Protein AF-A0A945FIE7-F1 (afdb_monomer)

Structure (mmCIF, N/CA/C/O backbone):
data_AF-A0A945FIE7-F1
#
_entry.id   AF-A0A945FIE7-F1
#
loop_
_atom_site.group_PDB
_atom_site.id
_atom_site.type_symbol
_atom_site.label_atom_id
_atom_site.label_alt_id
_atom_site.label_comp_id
_atom_site.label_asym_id
_atom_site.label_entity_id
_atom_site.label_seq_id
_atom_site.pdbx_PDB_ins_code
_atom_site.Cartn_x
_atom_site.Cartn_y
_atom_site.Cartn_z
_atom_site.occupancy
_atom_site.B_iso_or_equiv
_atom_site.auth_seq_id
_atom_site.auth_comp_id
_atom_site.auth_asym_id
_atom_site.auth_atom_id
_atom_site.pdbx_PDB_model_num
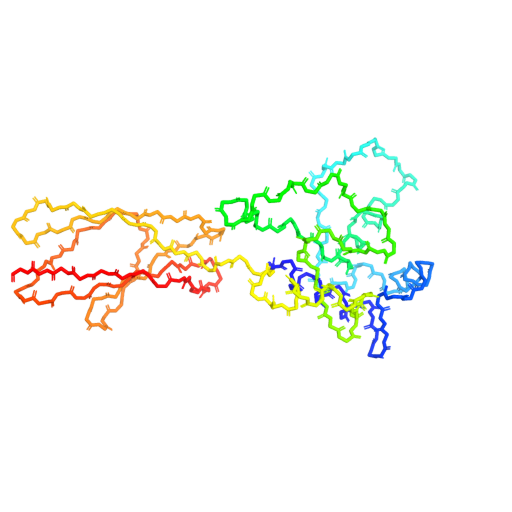ATOM 1 N N . LEU A 1 1 ? 9.524 -2.909 -1.335 1.00 55.62 1 LEU A N 1
ATOM 2 C CA . LEU A 1 1 ? 9.566 -1.804 -2.308 1.00 55.62 1 LEU A CA 1
ATOM 3 C C . LEU A 1 1 ? 8.229 -1.772 -3.023 1.00 55.62 1 LEU A C 1
ATOM 5 O O . LEU A 1 1 ? 7.755 -2.831 -3.423 1.00 55.62 1 LEU A O 1
ATOM 9 N N . SER A 1 2 ? 7.605 -0.605 -3.136 1.00 63.66 2 SER A N 1
ATOM 10 C CA . SER A 1 2 ? 6.501 -0.407 -4.076 1.00 63.66 2 SER A CA 1
ATOM 11 C C . SER A 1 2 ? 6.991 -0.626 -5.511 1.00 63.66 2 SER A C 1
ATOM 13 O O . SER A 1 2 ? 8.188 -0.547 -5.798 1.00 63.66 2 SER A O 1
ATOM 15 N N . LEU A 1 3 ? 6.071 -0.877 -6.440 1.00 65.50 3 LEU A N 1
ATOM 16 C CA . LEU A 1 3 ? 6.433 -1.039 -7.850 1.00 65.50 3 LEU A CA 1
ATOM 17 C C . LEU A 1 3 ? 7.098 0.219 -8.425 1.00 65.50 3 LEU A C 1
ATOM 19 O O . LEU A 1 3 ? 8.025 0.117 -9.224 1.00 65.50 3 LEU A O 1
ATOM 23 N N . LEU A 1 4 ? 6.688 1.403 -7.963 1.00 70.50 4 LEU A N 1
ATOM 24 C CA . LEU A 1 4 ? 7.330 2.658 -8.339 1.00 70.50 4 LEU A CA 1
ATOM 25 C C . LEU A 1 4 ? 8.757 2.775 -7.778 1.00 70.50 4 LEU A C 1
ATOM 27 O O . LEU A 1 4 ? 9.650 3.268 -8.458 1.00 70.50 4 LEU A O 1
ATOM 31 N N . GLU A 1 5 ? 9.007 2.309 -6.554 1.00 73.12 5 GLU A N 1
ATOM 32 C CA . GLU A 1 5 ? 10.371 2.249 -6.015 1.00 73.12 5 GLU A CA 1
ATOM 33 C C . GLU A 1 5 ? 11.255 1.284 -6.805 1.00 73.12 5 GLU A C 1
ATOM 35 O O . GLU A 1 5 ? 12.403 1.614 -7.088 1.00 73.12 5 GLU A O 1
ATOM 40 N N . MET A 1 6 ? 10.722 0.126 -7.208 1.00 71.00 6 MET A N 1
ATOM 41 C CA . MET A 1 6 ? 11.444 -0.812 -8.072 1.00 71.00 6 MET A CA 1
ATOM 42 C C . MET A 1 6 ? 11.765 -0.191 -9.436 1.00 71.00 6 MET A C 1
ATOM 44 O O . MET A 1 6 ? 12.901 -0.299 -9.896 1.00 71.00 6 MET A O 1
ATOM 48 N N . HIS A 1 7 ? 10.804 0.515 -10.041 1.00 76.50 7 HIS A N 1
ATOM 49 C CA . HIS A 1 7 ? 11.018 1.274 -11.273 1.00 76.50 7 HIS A CA 1
ATOM 50 C C . HIS A 1 7 ? 12.122 2.329 -11.102 1.00 76.50 7 HIS A C 1
ATOM 52 O O . HIS A 1 7 ? 13.052 2.384 -11.902 1.00 76.50 7 HIS A O 1
ATOM 58 N N . ASN A 1 8 ? 12.084 3.117 -10.024 1.00 79.19 8 ASN A N 1
ATOM 59 C CA . ASN A 1 8 ? 13.100 4.138 -9.756 1.00 79.19 8 ASN A CA 1
ATOM 60 C C . ASN A 1 8 ? 14.493 3.534 -9.565 1.00 79.19 8 ASN A C 1
ATOM 62 O O . ASN A 1 8 ? 15.470 4.065 -10.089 1.00 79.19 8 ASN A O 1
ATOM 66 N N . VAL A 1 9 ? 14.597 2.415 -8.844 1.00 79.12 9 VAL A N 1
ATOM 67 C CA . VAL A 1 9 ? 15.861 1.682 -8.717 1.00 79.12 9 VAL A CA 1
ATOM 68 C C . VAL A 1 9 ? 16.367 1.258 -10.092 1.00 79.12 9 VAL A C 1
ATOM 70 O O . VAL A 1 9 ? 17.533 1.489 -10.406 1.00 79.12 9 VAL A O 1
ATOM 73 N N . PHE A 1 10 ? 15.501 0.680 -10.924 1.00 78.94 10 PHE A N 1
ATOM 74 C CA . PHE A 1 10 ? 15.859 0.246 -12.268 1.00 78.94 10 PHE A CA 1
ATOM 75 C C . PHE A 1 10 ? 16.366 1.415 -13.125 1.00 78.94 10 PHE A C 1
ATOM 77 O O . PHE A 1 10 ? 17.496 1.385 -13.615 1.00 78.94 10 PHE A O 1
ATOM 84 N N . ILE A 1 11 ? 15.575 2.481 -13.246 1.00 81.62 11 ILE A N 1
ATOM 85 C CA . ILE A 1 11 ? 15.926 3.665 -14.032 1.00 81.62 11 ILE A CA 1
ATOM 86 C C . ILE A 1 11 ? 17.255 4.268 -13.570 1.00 81.62 11 ILE A C 1
ATOM 88 O O . ILE A 1 11 ? 18.135 4.507 -14.394 1.00 81.62 11 ILE A O 1
ATOM 92 N N . ASN A 1 12 ? 17.439 4.458 -12.263 1.00 83.38 12 ASN A N 1
ATOM 93 C CA . ASN A 1 12 ? 18.654 5.067 -11.719 1.00 83.38 12 ASN A CA 1
ATOM 94 C C . ASN A 1 12 ? 19.890 4.169 -11.844 1.00 83.38 12 ASN A C 1
ATOM 96 O O . ASN A 1 12 ? 21.007 4.675 -11.895 1.00 83.38 12 ASN A O 1
ATOM 100 N N . THR A 1 13 ? 19.703 2.850 -11.907 1.00 81.69 13 THR A N 1
ATOM 101 C CA . THR A 1 13 ? 20.807 1.898 -12.085 1.00 81.69 13 THR A CA 1
ATOM 102 C C . THR A 1 13 ? 21.272 1.856 -13.539 1.00 81.69 13 THR A C 1
ATOM 104 O O . THR A 1 13 ? 22.471 1.809 -13.810 1.00 81.69 13 THR A O 1
ATOM 107 N N . PHE A 1 14 ? 20.337 1.858 -14.493 1.00 81.50 14 PHE A N 1
ATOM 108 C CA . PHE A 1 14 ? 20.648 1.531 -15.886 1.00 81.50 14 PHE A CA 1
ATOM 109 C C . PHE A 1 14 ? 20.692 2.745 -16.828 1.00 81.50 14 PHE A C 1
ATOM 111 O O . PHE A 1 14 ? 21.363 2.676 -17.861 1.00 81.50 14 PHE A O 1
ATOM 118 N N . PHE A 1 15 ? 20.051 3.866 -16.482 1.00 83.31 15 PHE A N 1
ATOM 119 C CA . PHE A 1 15 ? 19.913 5.036 -17.357 1.00 83.31 15 PHE A CA 1
ATOM 120 C C . PHE A 1 15 ? 20.577 6.279 -16.760 1.00 83.31 15 PHE A C 1
ATOM 122 O O . PHE A 1 15 ? 20.374 6.636 -15.597 1.00 83.31 15 PHE A O 1
ATOM 129 N N . LYS A 1 16 ? 21.366 6.970 -17.588 1.00 84.81 16 LYS A N 1
ATOM 130 C CA . LYS A 1 16 ? 22.025 8.228 -17.218 1.00 84.81 16 LYS A CA 1
ATOM 131 C C . LYS A 1 16 ? 21.040 9.391 -17.266 1.00 84.81 16 LYS A C 1
ATOM 133 O O . LYS A 1 16 ? 19.938 9.287 -17.803 1.00 84.81 16 LYS A O 1
ATOM 138 N N . ASP A 1 17 ? 21.456 10.525 -16.725 1.00 82.44 17 ASP A N 1
ATOM 139 C CA . ASP A 1 17 ? 20.678 11.753 -16.832 1.00 82.44 17 ASP A CA 1
ATOM 140 C C . ASP A 1 17 ? 20.565 12.199 -18.295 1.00 82.44 17 ASP A C 1
ATOM 142 O O . ASP A 1 17 ? 21.527 12.130 -19.061 1.00 82.44 17 ASP A O 1
ATOM 146 N N . GLY A 1 18 ? 19.353 12.593 -18.691 1.00 79.75 18 GLY A N 1
ATOM 147 C CA . GLY A 1 18 ? 19.000 12.905 -20.079 1.00 79.75 18 GLY A CA 1
ATOM 148 C C . GLY A 1 18 ? 18.664 11.693 -20.959 1.00 79.75 18 GLY A C 1
ATOM 149 O O . GLY A 1 18 ? 18.205 11.881 -22.082 1.00 79.75 18 GLY A O 1
ATOM 150 N N . GLU A 1 19 ? 18.848 10.458 -20.478 1.00 83.44 19 GLU A N 1
ATOM 151 C CA . GLU A 1 19 ? 18.433 9.246 -21.196 1.00 83.44 19 GLU A CA 1
ATOM 152 C C . GLU A 1 19 ? 17.009 8.825 -20.816 1.00 83.44 19 GLU A C 1
ATOM 154 O O . GLU A 1 19 ? 16.559 9.052 -19.692 1.00 83.44 19 GLU A O 1
ATOM 159 N N . THR A 1 20 ? 16.307 8.174 -21.751 1.00 80.62 20 THR A N 1
ATOM 160 C CA . THR A 1 20 ? 14.926 7.725 -21.535 1.00 80.62 20 THR A CA 1
ATOM 161 C C . THR A 1 20 ? 14.689 6.288 -21.988 1.00 80.62 20 THR A C 1
ATOM 163 O O . THR A 1 20 ? 15.365 5.772 -22.883 1.00 80.62 20 THR A O 1
ATOM 166 N N . LEU A 1 21 ? 13.661 5.657 -21.420 1.00 74.44 21 LEU A N 1
ATOM 167 C CA . LEU A 1 21 ? 13.180 4.333 -21.831 1.00 74.44 21 LEU A CA 1
ATOM 168 C C . LEU A 1 21 ? 12.557 4.290 -23.230 1.00 74.44 21 LEU A C 1
ATOM 170 O O . LEU A 1 21 ? 12.204 3.217 -23.712 1.00 74.44 21 LEU A O 1
ATOM 174 N N . LEU A 1 22 ? 12.407 5.430 -23.904 1.00 75.62 22 LEU A N 1
ATOM 175 C CA . LEU A 1 22 ? 11.918 5.459 -25.282 1.00 75.62 22 LEU A CA 1
ATOM 176 C C . LEU A 1 22 ? 13.022 5.189 -26.314 1.00 75.62 22 LEU A C 1
ATOM 178 O O . LEU A 1 22 ? 12.746 5.179 -27.512 1.00 75.62 22 LEU A O 1
ATOM 182 N N . MET A 1 23 ? 14.266 4.951 -25.885 1.00 78.81 23 MET A N 1
ATOM 183 C CA . MET A 1 23 ? 15.322 4.529 -26.803 1.00 78.81 23 MET A CA 1
ATOM 184 C C . MET A 1 23 ? 15.029 3.138 -27.409 1.00 78.81 23 MET A C 1
ATOM 186 O O . MET A 1 23 ? 14.353 2.326 -26.775 1.00 78.81 23 MET A O 1
ATOM 190 N N . PRO A 1 24 ? 15.565 2.824 -28.602 1.00 81.38 24 PRO A N 1
ATOM 191 C CA . PRO A 1 24 ? 15.425 1.507 -29.224 1.00 81.38 24 PRO A CA 1
ATOM 192 C C . PRO A 1 24 ? 15.762 0.329 -28.289 1.00 81.38 24 PRO A C 1
ATOM 194 O O . PRO A 1 24 ? 16.688 0.408 -27.478 1.00 81.38 24 PRO A O 1
ATOM 197 N N . MET A 1 25 ? 15.004 -0.768 -28.400 1.00 72.12 25 MET A N 1
ATOM 198 C CA . MET A 1 25 ? 15.094 -1.933 -27.501 1.00 72.12 25 MET A CA 1
ATOM 199 C C . MET A 1 25 ? 16.476 -2.598 -27.483 1.00 72.12 25 MET A C 1
ATOM 201 O O . MET A 1 25 ? 16.930 -3.066 -26.440 1.00 72.12 25 MET A O 1
ATOM 205 N N . ASP A 1 26 ? 17.166 -2.627 -28.620 1.00 77.75 26 ASP A N 1
ATOM 206 C CA . ASP A 1 26 ? 18.548 -3.091 -28.740 1.00 77.75 26 ASP A CA 1
ATOM 207 C C . ASP A 1 26 ? 19.508 -2.234 -27.899 1.00 77.75 26 ASP A C 1
ATOM 209 O O . ASP A 1 26 ? 20.320 -2.781 -27.155 1.00 77.75 26 ASP A O 1
ATOM 213 N N . LYS A 1 27 ? 19.345 -0.906 -27.909 1.00 79.94 27 LYS A N 1
ATOM 214 C CA . LYS A 1 27 ? 20.145 0.009 -27.079 1.00 79.94 27 LYS A CA 1
ATOM 215 C C . LYS A 1 27 ? 19.869 -0.159 -25.588 1.00 79.94 27 LYS A C 1
ATOM 217 O O . LYS A 1 27 ? 20.813 -0.146 -24.795 1.00 79.94 27 LYS A O 1
ATOM 222 N N . GLN A 1 28 ? 18.606 -0.353 -25.200 1.00 77.69 28 GLN A N 1
ATOM 223 C CA . GLN A 1 28 ? 18.253 -0.663 -23.806 1.00 77.69 28 GLN A CA 1
ATOM 224 C C . GLN A 1 28 ? 18.927 -1.961 -23.359 1.00 77.69 28 GLN A C 1
ATOM 226 O O . GLN A 1 28 ? 19.570 -2.014 -22.309 1.00 77.69 28 GLN A O 1
ATOM 231 N N . ARG A 1 29 ? 18.840 -2.997 -24.200 1.00 75.31 29 ARG A N 1
ATOM 232 C CA . ARG A 1 29 ? 19.452 -4.304 -23.961 1.00 75.31 29 ARG A CA 1
ATOM 233 C C . ARG A 1 29 ? 20.961 -4.175 -23.772 1.00 75.31 29 ARG A C 1
ATOM 235 O O . ARG A 1 29 ? 21.503 -4.680 -22.793 1.00 75.31 29 ARG A O 1
ATOM 242 N N . ASP A 1 30 ? 21.646 -3.477 -24.664 1.00 80.88 30 ASP A N 1
ATOM 243 C CA . ASP A 1 30 ? 23.101 -3.343 -24.597 1.00 80.88 30 ASP A CA 1
ATOM 244 C C . ASP A 1 30 ? 23.541 -2.533 -23.369 1.00 80.88 30 ASP A C 1
ATOM 246 O O . ASP A 1 30 ? 24.544 -2.860 -22.728 1.00 80.88 30 ASP A O 1
ATOM 250 N N . ARG A 1 31 ? 22.750 -1.529 -22.966 1.00 78.50 31 ARG A N 1
ATOM 251 C CA . ARG A 1 31 ? 22.992 -0.761 -21.740 1.00 78.50 31 ARG A CA 1
ATOM 252 C C . ARG A 1 31 ? 22.908 -1.630 -20.492 1.00 78.50 31 ARG A C 1
ATOM 254 O O . ARG A 1 31 ? 23.844 -1.629 -19.694 1.00 78.50 31 ARG A O 1
ATOM 261 N N . ILE A 1 32 ? 21.818 -2.373 -20.329 1.00 75.69 32 ILE A N 1
ATOM 262 C CA . ILE A 1 32 ? 21.619 -3.220 -19.149 1.00 75.69 32 ILE A CA 1
ATOM 263 C C . ILE A 1 32 ? 22.718 -4.309 -19.105 1.00 75.69 32 ILE A C 1
ATOM 265 O O . ILE A 1 32 ? 23.218 -4.621 -18.025 1.00 75.69 32 ILE A O 1
ATOM 269 N N . LYS A 1 33 ? 23.194 -4.813 -20.264 1.00 75.50 33 LYS A N 1
ATOM 270 C CA . LYS A 1 33 ? 24.271 -5.822 -20.342 1.00 75.50 33 LYS A CA 1
ATOM 271 C C . LYS A 1 33 ? 25.584 -5.233 -19.859 1.00 75.50 33 LYS A C 1
ATOM 273 O O . LYS A 1 33 ? 26.310 -5.881 -19.117 1.00 75.50 33 LYS A O 1
ATOM 278 N N . LYS A 1 34 ? 25.867 -4.000 -20.283 1.00 79.00 34 LYS A N 1
ATOM 279 C CA . LYS A 1 34 ? 27.078 -3.271 -19.913 1.00 79.00 34 LYS A CA 1
ATOM 280 C C . LYS A 1 34 ? 27.132 -2.949 -18.420 1.00 79.00 34 LYS A C 1
ATOM 282 O O . LYS A 1 34 ? 28.203 -3.034 -17.835 1.00 79.00 34 LYS A O 1
ATOM 287 N N . VAL A 1 35 ? 26.011 -2.542 -17.824 1.00 76.38 35 VAL A N 1
ATOM 288 C CA . VAL A 1 35 ? 25.946 -2.222 -16.386 1.00 76.38 35 VAL A CA 1
ATOM 289 C C . VAL A 1 35 ? 25.992 -3.496 -15.539 1.00 76.38 35 VAL A C 1
ATOM 291 O O . VAL A 1 35 ? 26.658 -3.511 -14.508 1.00 76.38 35 VAL A O 1
ATOM 294 N N . GLY A 1 36 ? 25.337 -4.567 -15.996 1.00 68.06 36 GLY A N 1
ATOM 295 C CA . GLY A 1 36 ? 25.283 -5.856 -15.313 1.00 68.06 36 GLY A CA 1
ATOM 296 C C . GLY A 1 36 ? 24.298 -5.854 -14.139 1.00 68.06 36 GLY A C 1
ATOM 297 O O . GLY A 1 36 ? 24.399 -5.046 -13.220 1.00 68.06 36 GLY A O 1
ATOM 298 N N . GLY A 1 37 ? 23.344 -6.791 -14.138 1.00 62.28 37 GLY A N 1
ATOM 299 C CA . GLY A 1 37 ? 22.281 -6.865 -13.120 1.00 62.28 37 GLY A CA 1
ATOM 300 C C . GLY A 1 37 ? 22.768 -7.115 -11.685 1.00 62.28 37 GLY A C 1
ATOM 301 O O . GLY A 1 37 ? 22.045 -6.821 -10.742 1.00 62.28 37 GLY A O 1
ATOM 302 N N . GLN A 1 38 ? 24.006 -7.593 -11.509 1.00 62.88 38 GLN A N 1
ATOM 303 C CA . GLN A 1 38 ? 24.625 -7.797 -10.191 1.00 62.88 38 GLN A CA 1
ATOM 304 C C . GLN A 1 38 ? 24.954 -6.485 -9.462 1.00 62.88 38 GLN A C 1
ATOM 306 O O . GLN A 1 38 ? 25.103 -6.494 -8.246 1.00 62.88 38 GLN A O 1
ATOM 311 N N . ASN A 1 39 ? 25.036 -5.366 -10.189 1.00 62.53 39 ASN A N 1
ATOM 312 C CA . ASN A 1 39 ? 25.312 -4.044 -9.625 1.00 62.53 39 ASN A CA 1
ATOM 313 C C . ASN A 1 39 ? 24.034 -3.277 -9.243 1.00 62.53 39 ASN A C 1
ATOM 315 O O . ASN A 1 39 ? 24.114 -2.149 -8.759 1.00 62.53 39 ASN A O 1
ATOM 319 N N . ALA A 1 40 ? 22.851 -3.858 -9.474 1.00 67.19 40 ALA A N 1
ATOM 320 C CA . ALA A 1 40 ? 21.600 -3.264 -9.030 1.00 67.19 40 ALA A CA 1
ATOM 321 C C . ALA A 1 40 ? 21.441 -3.450 -7.509 1.00 67.19 40 ALA A C 1
ATOM 323 O O . ALA A 1 40 ? 21.682 -4.546 -7.006 1.00 67.19 40 ALA A O 1
ATOM 324 N N . PRO A 1 41 ? 20.942 -2.445 -6.765 1.00 68.31 41 PRO A N 1
ATOM 325 C CA . PRO A 1 41 ? 20.700 -2.561 -5.323 1.00 68.31 41 PRO A CA 1
ATOM 326 C C . PRO A 1 41 ? 19.473 -3.435 -4.989 1.00 68.31 41 PRO A C 1
ATOM 328 O O . PRO A 1 41 ? 19.026 -3.478 -3.845 1.00 68.31 41 PRO A O 1
ATOM 331 N N . ILE A 1 42 ? 18.906 -4.113 -5.993 1.00 62.53 42 ILE A N 1
ATOM 332 C CA . ILE A 1 42 ? 17.820 -5.081 -5.865 1.00 62.53 42 ILE A CA 1
ATOM 333 C C . ILE A 1 42 ? 18.241 -6.398 -6.512 1.00 62.53 42 ILE A C 1
ATOM 335 O O . ILE A 1 42 ? 18.647 -6.446 -7.675 1.00 62.53 42 ILE A O 1
ATOM 339 N N . HIS A 1 43 ? 18.099 -7.483 -5.758 1.00 61.69 43 HIS A N 1
ATOM 340 C CA . HIS A 1 43 ? 18.271 -8.827 -6.286 1.00 61.69 43 HIS A CA 1
ATOM 341 C C . HIS A 1 43 ? 16.937 -9.303 -6.853 1.00 61.69 43 HIS A C 1
ATOM 343 O O . HIS A 1 43 ? 15.952 -9.427 -6.124 1.00 61.69 43 HIS A O 1
ATOM 349 N N . CYS A 1 44 ? 16.897 -9.557 -8.162 1.00 58.44 44 CYS A N 1
ATOM 350 C CA . CYS A 1 44 ? 15.765 -10.243 -8.766 1.00 58.44 44 CYS A CA 1
ATOM 351 C C . CYS A 1 44 ? 15.787 -11.696 -8.286 1.00 58.44 44 CYS A C 1
ATOM 353 O O . CYS A 1 44 ? 16.694 -12.450 -8.639 1.00 58.44 44 CYS A O 1
ATOM 355 N N . GLN A 1 45 ? 14.812 -12.074 -7.463 1.00 56.31 45 GLN A N 1
ATOM 356 C CA . GLN A 1 45 ? 14.634 -13.457 -7.049 1.00 56.31 45 GLN A CA 1
ATOM 357 C C . GLN A 1 45 ? 13.628 -14.119 -7.981 1.00 56.31 45 GLN A C 1
ATOM 359 O O . GLN A 1 45 ? 12.461 -13.736 -8.033 1.00 56.31 45 GLN A O 1
ATOM 364 N N . ASP A 1 46 ? 14.104 -15.113 -8.715 1.00 56.84 46 ASP A N 1
ATOM 365 C CA . ASP A 1 46 ? 13.242 -16.019 -9.448 1.00 56.84 46 ASP A CA 1
ATOM 366 C C . ASP A 1 46 ? 12.579 -16.990 -8.461 1.00 56.84 46 ASP A C 1
ATOM 368 O O . ASP A 1 46 ? 13.261 -17.654 -7.678 1.00 56.84 46 ASP A O 1
ATOM 372 N N . LEU A 1 47 ? 11.246 -17.029 -8.460 1.00 58.50 47 LEU A N 1
ATOM 373 C CA . LEU A 1 47 ? 10.455 -17.919 -7.605 1.00 58.50 47 LEU A CA 1
ATOM 374 C C . LEU A 1 47 ? 9.992 -19.182 -8.352 1.00 58.50 47 LEU A C 1
ATOM 376 O O . LEU A 1 47 ? 9.175 -19.930 -7.819 1.00 58.50 47 LEU A O 1
ATOM 380 N N . GLY A 1 48 ? 10.493 -19.421 -9.570 1.00 54.34 48 GLY A N 1
ATOM 381 C CA . GLY A 1 48 ? 10.199 -20.619 -10.359 1.00 54.34 48 GLY A CA 1
ATOM 382 C C . GLY A 1 48 ? 8.855 -20.585 -11.090 1.00 54.34 48 GLY A C 1
ATOM 383 O O . GLY A 1 48 ? 8.402 -21.612 -11.595 1.00 54.34 48 GLY A O 1
ATOM 384 N N . TYR A 1 49 ? 8.204 -19.421 -11.160 1.00 53.53 49 TYR A N 1
ATOM 385 C CA . TYR A 1 49 ? 6.970 -19.234 -11.922 1.00 53.53 49 TYR A CA 1
ATOM 386 C C . TYR A 1 49 ? 7.298 -18.738 -13.332 1.00 53.53 49 TYR A C 1
ATOM 388 O O . TYR A 1 49 ? 7.484 -17.541 -13.554 1.00 53.53 49 TYR A O 1
ATOM 396 N N . HIS A 1 50 ? 7.340 -19.662 -14.292 1.00 57.41 50 HIS A N 1
ATOM 397 C CA . HIS A 1 50 ? 7.596 -19.360 -15.700 1.00 57.41 50 HIS A CA 1
ATOM 398 C C . HIS A 1 50 ? 6.435 -19.811 -16.579 1.00 57.41 50 HIS A C 1
ATOM 400 O O . HIS A 1 50 ? 5.959 -20.941 -16.470 1.00 57.41 50 HIS A O 1
ATOM 406 N N . TYR A 1 51 ? 6.028 -18.953 -17.513 1.00 43.09 51 TYR A N 1
ATOM 407 C CA . TYR A 1 51 ? 5.224 -19.377 -18.655 1.00 43.09 51 TYR A CA 1
ATOM 408 C C . TYR A 1 51 ? 6.159 -20.047 -19.675 1.00 43.09 51 TYR A C 1
ATOM 410 O O . TYR A 1 51 ? 6.701 -19.388 -20.557 1.00 43.09 51 TYR A O 1
ATOM 418 N N . GLY A 1 52 ? 6.407 -21.350 -19.511 1.00 59.16 52 GLY A N 1
ATOM 419 C CA . GLY A 1 52 ? 7.226 -22.153 -20.427 1.00 59.16 52 GLY A CA 1
ATOM 420 C C . GLY A 1 52 ? 8.268 -23.033 -19.734 1.00 59.16 52 GLY A C 1
ATOM 421 O O . GLY A 1 52 ? 8.443 -22.997 -18.519 1.00 59.16 52 GLY A O 1
ATOM 422 N N . THR A 1 53 ? 8.960 -23.858 -20.520 1.00 65.62 53 THR A N 1
ATOM 423 C CA . THR A 1 53 ? 10.019 -24.747 -20.026 1.00 65.62 53 THR A CA 1
ATOM 424 C C . THR A 1 53 ? 11.344 -24.000 -19.927 1.00 65.62 53 THR A C 1
ATOM 426 O O . THR A 1 53 ? 11.814 -23.437 -20.915 1.00 65.62 53 THR A O 1
ATOM 429 N N . LEU A 1 54 ? 11.979 -24.044 -18.755 1.00 64.75 54 LEU A N 1
ATOM 430 C CA . LEU A 1 54 ? 13.318 -23.499 -18.546 1.00 64.75 54 LEU A CA 1
ATOM 431 C C . LEU A 1 54 ? 14.339 -24.198 -19.456 1.00 64.75 54 LEU A C 1
ATOM 433 O O . LEU A 1 54 ? 14.634 -25.380 -19.285 1.00 64.75 54 LEU A O 1
ATOM 437 N N . THR A 1 55 ? 14.916 -23.461 -20.401 1.00 70.88 55 THR A N 1
ATOM 438 C CA . THR A 1 55 ? 16.071 -23.912 -21.189 1.00 70.88 55 THR A CA 1
ATOM 439 C C . THR A 1 55 ? 17.355 -23.276 -20.658 1.00 70.88 55 THR A C 1
ATOM 441 O O . THR A 1 55 ? 17.359 -22.109 -20.263 1.00 70.88 55 THR A O 1
ATOM 444 N N . LYS A 1 56 ? 18.457 -24.042 -20.640 1.00 69.62 56 LYS A N 1
ATOM 445 C CA . LYS A 1 56 ? 19.768 -23.583 -20.133 1.00 69.62 56 LYS A CA 1
ATOM 446 C C . LYS A 1 56 ? 20.357 -22.428 -20.946 1.00 69.62 56 LYS A C 1
ATOM 448 O O . LYS A 1 56 ? 21.115 -21.628 -20.409 1.00 69.62 56 LYS A O 1
ATOM 453 N N . ASP A 1 57 ? 19.976 -22.335 -22.214 1.00 77.06 57 ASP A N 1
ATOM 454 C CA . ASP A 1 57 ? 20.535 -21.373 -23.165 1.00 77.06 57 ASP A CA 1
ATOM 455 C C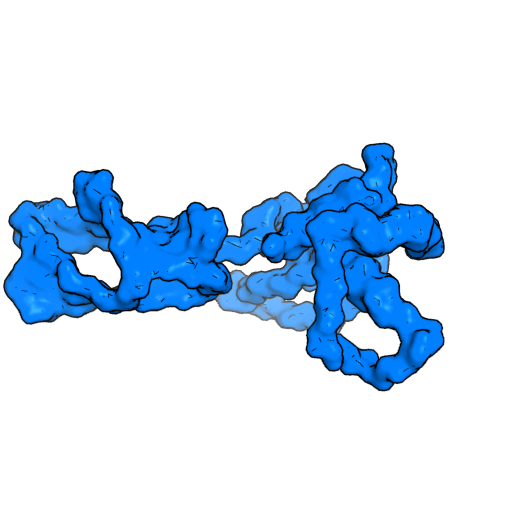 . ASP A 1 57 ? 19.750 -20.050 -23.186 1.00 77.06 57 ASP A C 1
ATOM 457 O O . ASP A 1 57 ? 20.140 -19.091 -23.855 1.00 77.06 57 ASP A O 1
ATOM 461 N N . TYR A 1 58 ? 18.642 -19.978 -22.441 1.00 59.19 58 TYR A N 1
ATOM 462 C CA . TYR A 1 58 ? 17.818 -18.785 -22.326 1.00 59.19 58 TYR A CA 1
ATOM 463 C C . TYR A 1 58 ? 18.097 -18.066 -21.007 1.00 59.19 58 TYR A C 1
ATOM 465 O O . TYR A 1 58 ? 17.982 -18.626 -19.919 1.00 59.19 58 TYR A O 1
ATOM 473 N N . ASN A 1 59 ? 18.461 -16.788 -21.091 1.00 61.00 59 ASN A N 1
ATOM 474 C CA . ASN A 1 59 ? 18.763 -15.988 -19.911 1.00 61.00 59 ASN A CA 1
ATOM 475 C C . ASN A 1 59 ? 17.459 -15.462 -19.281 1.00 61.00 59 ASN A C 1
ATOM 477 O O . ASN A 1 59 ? 17.013 -14.348 -19.557 1.00 61.00 59 ASN A O 1
ATOM 481 N N . TRP A 1 60 ? 16.813 -16.295 -18.464 1.00 56.06 60 TRP A N 1
ATOM 482 C CA . TRP A 1 60 ? 15.498 -16.016 -17.876 1.00 56.06 60 TRP A CA 1
ATOM 483 C C . TRP A 1 60 ? 15.480 -14.758 -17.003 1.00 56.06 60 TRP A C 1
ATOM 485 O O . TRP A 1 60 ? 14.616 -13.904 -17.196 1.00 56.06 60 TRP A O 1
ATOM 495 N N . GLY A 1 61 ? 16.477 -14.569 -16.132 1.00 55.31 61 GLY A N 1
ATOM 496 C CA . GLY A 1 61 ? 16.598 -13.349 -15.321 1.00 55.31 61 GLY A CA 1
ATOM 497 C C . GLY A 1 61 ? 16.752 -12.075 -16.166 1.00 55.31 61 GLY A C 1
ATOM 498 O O . GLY A 1 61 ? 16.242 -11.016 -15.802 1.00 55.31 61 GLY A O 1
ATOM 499 N N . TRP A 1 62 ? 17.390 -12.190 -17.334 1.00 54.38 62 TRP A N 1
ATOM 500 C CA . TRP A 1 62 ? 17.576 -11.102 -18.294 1.00 54.38 62 TRP A CA 1
ATOM 501 C C . TRP A 1 62 ? 16.296 -10.727 -19.050 1.00 54.38 62 TRP A C 1
ATOM 503 O O . TRP A 1 62 ? 15.937 -9.551 -19.107 1.00 54.38 62 TRP A O 1
ATOM 513 N N . PHE A 1 63 ? 15.609 -11.714 -19.633 1.00 54.47 63 PHE A N 1
ATOM 514 C CA . PHE A 1 63 ? 14.435 -11.464 -20.473 1.00 54.47 63 PHE A CA 1
ATOM 515 C C . PHE A 1 63 ? 13.145 -11.241 -19.675 1.00 54.47 63 PHE A C 1
ATOM 517 O O . PHE A 1 63 ? 12.284 -10.507 -20.148 1.00 54.47 63 PHE A O 1
ATOM 524 N N . HIS A 1 64 ? 13.013 -11.824 -18.478 1.00 54.62 64 HIS A N 1
ATOM 525 C CA . HIS A 1 64 ? 11.796 -11.701 -17.665 1.00 54.62 64 HIS A CA 1
ATOM 526 C C . HIS A 1 64 ? 11.919 -10.705 -16.504 1.00 54.62 64 HIS A C 1
ATOM 528 O O . HIS A 1 64 ? 10.949 -10.019 -16.208 1.00 54.62 64 HIS A O 1
ATOM 534 N N . GLY A 1 65 ? 13.078 -10.593 -15.844 1.00 52.47 65 GLY A N 1
ATOM 535 C CA . GLY A 1 65 ? 13.193 -9.815 -14.600 1.00 52.47 65 GLY A CA 1
ATOM 536 C C . GLY A 1 65 ? 13.401 -8.313 -14.810 1.00 52.47 65 GLY A C 1
ATOM 537 O O . GLY A 1 65 ? 12.703 -7.488 -14.226 1.00 52.47 65 GLY A O 1
ATOM 538 N N . TYR A 1 66 ? 14.360 -7.943 -15.661 1.00 51.38 66 TYR A N 1
ATOM 539 C CA . TYR A 1 66 ? 14.798 -6.547 -15.791 1.00 51.38 66 TYR A CA 1
ATOM 540 C C . TYR A 1 66 ? 14.055 -5.765 -16.883 1.00 51.38 66 TYR A C 1
ATOM 542 O O . TYR A 1 66 ? 13.745 -4.594 -16.681 1.00 51.38 66 TYR A O 1
ATOM 550 N N . LEU A 1 67 ? 13.688 -6.394 -18.006 1.00 50.12 67 LEU A N 1
ATOM 551 C CA . LEU A 1 67 ? 12.868 -5.732 -19.035 1.00 50.12 67 LEU A CA 1
ATOM 552 C C . LEU A 1 67 ? 11.443 -5.432 -18.538 1.00 50.12 67 LEU A C 1
ATOM 554 O O . LEU A 1 67 ? 10.890 -4.384 -18.870 1.00 50.12 67 LEU A O 1
ATOM 558 N N . ALA A 1 68 ? 10.883 -6.291 -17.680 1.00 51.59 68 ALA A N 1
ATOM 559 C CA . ALA A 1 68 ? 9.579 -6.068 -17.056 1.00 51.59 68 ALA A CA 1
ATOM 560 C C . ALA A 1 68 ? 9.593 -4.956 -15.987 1.00 51.59 68 ALA A C 1
ATOM 562 O O . ALA A 1 68 ? 8.551 -4.380 -15.694 1.00 51.59 68 ALA A O 1
ATOM 563 N N . ALA A 1 69 ? 10.759 -4.618 -15.422 1.00 55.91 69 ALA A N 1
ATOM 564 C CA . ALA A 1 69 ? 10.892 -3.547 -14.428 1.00 55.91 69 ALA A CA 1
ATOM 565 C C . ALA A 1 69 ? 10.977 -2.140 -15.053 1.00 55.91 69 ALA A C 1
ATOM 567 O O . ALA A 1 69 ? 10.707 -1.143 -14.378 1.00 55.91 69 ALA A O 1
ATOM 568 N N . GLY A 1 70 ? 11.342 -2.050 -16.338 1.00 54.62 70 GLY A N 1
ATOM 569 C CA . GLY A 1 70 ? 11.439 -0.780 -17.057 1.00 54.62 70 GLY A CA 1
ATOM 570 C C . GLY A 1 70 ? 10.080 -0.118 -17.265 1.00 54.62 70 GLY A C 1
ATOM 571 O O . GLY A 1 70 ? 9.926 1.065 -16.988 1.00 54.62 70 GLY A O 1
ATOM 572 N N . PHE A 1 71 ? 9.064 -0.877 -17.672 1.00 55.41 71 PHE A N 1
ATOM 573 C CA . PHE A 1 71 ? 7.725 -0.339 -17.907 1.00 55.41 71 PHE A CA 1
ATOM 574 C C . PHE A 1 71 ? 6.750 -0.824 -16.839 1.00 55.41 71 PHE A C 1
ATOM 576 O O . PHE A 1 71 ? 6.348 -1.983 -16.825 1.00 55.41 71 PHE A O 1
ATOM 583 N N . LEU A 1 72 ? 6.332 0.090 -15.963 1.00 59.12 72 LEU A N 1
ATOM 584 C CA . LEU A 1 72 ? 5.313 -0.193 -14.962 1.00 59.12 72 LEU A CA 1
ATOM 585 C C . LEU A 1 72 ? 3.916 0.017 -15.554 1.00 59.12 72 LEU A C 1
ATOM 587 O O . LEU A 1 72 ? 3.506 1.156 -15.787 1.00 59.12 72 LEU A O 1
ATOM 591 N N . ARG A 1 73 ? 3.182 -1.081 -15.752 1.00 56.72 73 ARG A N 1
ATOM 592 C CA . ARG A 1 73 ? 1.744 -1.072 -16.045 1.00 56.72 73 ARG A CA 1
ATOM 593 C C . ARG A 1 73 ? 1.012 -1.809 -14.938 1.00 56.72 73 ARG A C 1
ATOM 595 O O . ARG A 1 73 ? 1.335 -2.953 -14.632 1.00 56.72 73 ARG A O 1
ATOM 602 N N . LEU A 1 74 ? 0.040 -1.144 -14.332 1.00 54.66 74 LEU A N 1
ATOM 603 C CA . LEU A 1 74 ? -0.857 -1.750 -13.355 1.00 54.66 74 LEU A CA 1
ATOM 604 C C . LEU A 1 74 ? -2.238 -1.923 -13.975 1.00 54.66 74 LEU A C 1
ATOM 606 O O . LEU A 1 74 ? -2.657 -1.101 -14.781 1.00 54.66 74 LEU A O 1
ATOM 610 N N . THR A 1 75 ? -2.982 -2.948 -13.574 1.00 53.44 75 THR A N 1
ATOM 611 C CA . THR A 1 75 ? -4.430 -2.956 -13.811 1.00 53.44 75 THR A CA 1
ATOM 612 C C . THR A 1 75 ? -5.026 -1.795 -13.015 1.00 53.44 75 THR A C 1
ATOM 614 O O . THR A 1 75 ? -4.772 -1.689 -11.812 1.00 53.44 75 THR A O 1
ATOM 617 N N . THR A 1 76 ? -5.779 -0.892 -13.649 1.00 50.19 76 THR A N 1
ATOM 618 C CA . THR A 1 76 ? -6.498 0.159 -12.913 1.00 50.19 76 THR A CA 1
ATOM 619 C C . THR A 1 76 ? -7.453 -0.503 -11.926 1.00 50.19 76 THR A C 1
ATOM 621 O O . THR A 1 76 ? -8.006 -1.572 -12.194 1.00 50.19 76 THR A O 1
ATOM 624 N N . ARG A 1 77 ? -7.709 0.146 -10.781 1.00 47.25 77 ARG A N 1
ATOM 625 C CA . ARG A 1 77 ? -8.924 -0.173 -10.024 1.00 47.25 77 ARG A CA 1
ATOM 626 C C . ARG A 1 77 ? -10.095 0.089 -10.962 1.00 47.25 77 ARG A C 1
ATOM 628 O O . ARG A 1 77 ? -10.334 1.235 -11.333 1.00 47.25 77 ARG A O 1
ATOM 635 N N . ASN A 1 78 ? -10.756 -0.984 -11.376 1.00 44.31 78 ASN A N 1
ATOM 636 C CA . ASN A 1 78 ? -11.901 -0.929 -12.261 1.00 44.31 78 ASN A CA 1
ATOM 637 C C . ASN A 1 78 ? -12.940 0.038 -11.668 1.00 44.31 78 ASN A C 1
ATOM 639 O O . ASN A 1 78 ? -13.382 -0.153 -10.534 1.00 44.31 78 ASN A O 1
ATOM 643 N N . ASN A 1 79 ? -13.302 1.091 -12.403 1.00 48.00 79 ASN A N 1
ATOM 644 C CA . ASN A 1 79 ? -14.338 2.032 -11.988 1.00 48.00 79 ASN A CA 1
ATOM 645 C C . ASN A 1 79 ? -15.728 1.609 -12.493 1.00 48.00 79 ASN A C 1
ATOM 647 O O . ASN A 1 79 ? -16.612 2.454 -12.520 1.00 48.00 79 ASN A O 1
ATOM 651 N N . TYR A 1 80 ? -15.931 0.336 -12.860 1.00 41.19 80 TYR A N 1
ATOM 652 C CA . TYR A 1 80 ? -17.170 -0.224 -13.423 1.00 41.19 80 TYR A CA 1
ATOM 653 C C . TYR A 1 80 ? -18.460 0.256 -12.738 1.00 41.19 80 TYR A C 1
ATOM 655 O O . TYR A 1 80 ? -19.459 0.523 -13.398 1.00 41.19 80 TYR A O 1
ATOM 663 N N . HIS A 1 81 ? -18.440 0.416 -11.410 1.00 43.56 81 HIS A N 1
ATOM 664 C CA . HIS A 1 81 ? -19.594 0.904 -10.646 1.00 43.56 81 HIS A CA 1
ATOM 665 C C . HIS A 1 81 ? -19.875 2.410 -10.811 1.00 43.56 81 HIS A C 1
ATOM 667 O O . HIS A 1 81 ? -20.992 2.852 -10.566 1.00 43.56 81 HIS A O 1
ATOM 673 N N . SER A 1 82 ? -18.881 3.199 -11.219 1.00 51.38 82 SER A N 1
ATOM 674 C CA . SER A 1 82 ? -18.980 4.638 -11.503 1.00 51.38 82 SER A CA 1
ATOM 675 C C . SER A 1 82 ? -19.041 4.951 -13.003 1.00 51.38 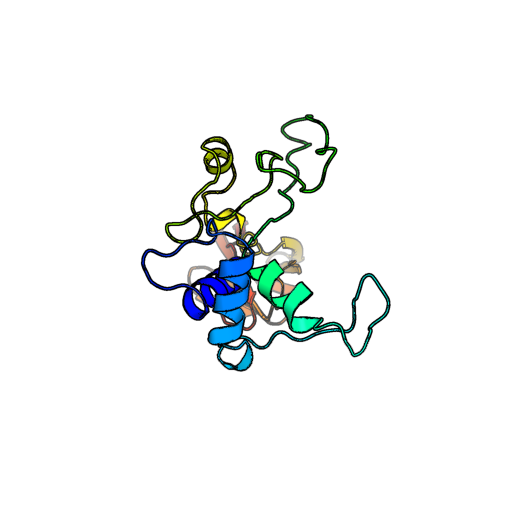82 SER A C 1
ATOM 677 O O . SER A 1 82 ? -19.569 5.995 -13.377 1.00 51.38 82 SER A O 1
ATOM 679 N N . GLN A 1 83 ? -18.496 4.084 -13.862 1.00 50.62 83 GLN A N 1
ATOM 680 C CA . GLN A 1 83 ? -18.554 4.188 -15.321 1.00 50.62 83 GLN A CA 1
ATOM 681 C C . GLN A 1 83 ? -18.727 2.785 -15.932 1.00 50.62 83 GLN A C 1
ATOM 683 O O . GLN A 1 83 ? -17.792 1.989 -15.896 1.00 50.62 83 GLN A O 1
ATOM 688 N N . PRO A 1 84 ? -19.894 2.465 -16.522 1.00 52.66 84 PRO A N 1
ATOM 689 C CA . PRO A 1 84 ? -20.225 1.125 -17.023 1.00 52.66 84 PRO A CA 1
ATOM 690 C C . PRO A 1 84 ? -19.551 0.782 -18.365 1.00 52.66 84 PRO A C 1
ATOM 692 O O . PRO A 1 84 ? -20.040 -0.064 -19.113 1.00 52.66 84 PRO A O 1
ATOM 695 N N . THR A 1 85 ? -18.453 1.451 -18.720 1.00 47.81 85 THR A N 1
ATOM 696 C CA . THR A 1 85 ? -17.710 1.139 -19.945 1.00 47.81 85 THR A CA 1
ATOM 697 C C . THR A 1 85 ? -17.055 -0.242 -19.829 1.00 47.81 85 THR A C 1
ATOM 699 O O . THR A 1 85 ? -16.587 -0.600 -18.745 1.00 47.81 85 THR A O 1
ATOM 702 N N . PRO A 1 86 ? -17.032 -1.038 -20.912 1.00 45.00 86 PRO A N 1
ATOM 703 C CA . PRO A 1 86 ? -16.575 -2.424 -20.869 1.00 45.00 86 PRO A CA 1
ATOM 704 C C . PRO A 1 86 ? -15.123 -2.544 -20.391 1.00 45.00 86 PRO A C 1
ATOM 706 O O . PRO A 1 86 ? -14.281 -1.704 -20.708 1.00 45.00 86 PRO A O 1
ATOM 709 N N . ILE A 1 87 ? -14.838 -3.628 -19.658 1.00 46.81 87 ILE A N 1
ATOM 710 C CA . ILE A 1 87 ? -13.473 -4.080 -19.353 1.00 46.81 87 ILE A CA 1
ATOM 711 C C . ILE A 1 87 ? -12.701 -4.151 -20.677 1.00 46.81 87 ILE A C 1
ATOM 713 O O . ILE A 1 87 ? -13.187 -4.743 -21.642 1.00 46.81 87 ILE A O 1
ATOM 717 N N . PHE A 1 88 ? -11.532 -3.509 -20.737 1.00 47.88 88 PHE A N 1
ATOM 718 C CA . PHE A 1 88 ? -10.792 -3.342 -21.986 1.00 47.88 88 PHE A CA 1
ATOM 719 C C . PHE A 1 88 ? -10.421 -4.704 -22.608 1.00 47.88 88 PHE A C 1
ATOM 721 O O . PHE A 1 88 ? -9.896 -5.568 -21.903 1.00 47.88 88 PHE A O 1
ATOM 728 N N . PRO A 1 89 ? -10.676 -4.911 -23.914 1.00 43.38 89 PRO A N 1
ATOM 729 C CA . PRO A 1 89 ? -10.587 -6.231 -24.543 1.00 43.38 89 PRO A CA 1
ATOM 730 C C . PRO A 1 89 ? -9.159 -6.719 -24.827 1.00 43.38 89 PRO A C 1
ATOM 732 O O . PRO A 1 89 ? -8.984 -7.898 -25.120 1.00 43.38 89 PRO A O 1
ATOM 735 N N . TYR A 1 90 ? -8.142 -5.851 -24.747 1.00 47.97 90 TYR A N 1
ATOM 736 C CA . TYR A 1 90 ? -6.767 -6.195 -25.119 1.00 47.97 90 TYR A CA 1
ATOM 737 C C . TYR A 1 90 ? -5.755 -5.769 -24.057 1.00 47.97 90 TYR A C 1
ATOM 739 O O . TYR A 1 90 ? -5.780 -4.646 -23.552 1.00 47.97 90 TYR A O 1
ATOM 747 N N . PHE A 1 91 ? -4.833 -6.681 -23.752 1.00 46.38 91 PHE A N 1
ATOM 748 C CA . PHE A 1 91 ? -3.719 -6.460 -22.841 1.00 46.38 91 PHE A CA 1
ATOM 749 C C . PHE A 1 91 ? -2.443 -6.232 -23.660 1.00 46.38 91 PHE A C 1
ATOM 751 O O . PHE A 1 91 ? -1.783 -7.181 -24.059 1.00 46.38 91 PHE A O 1
ATOM 758 N N . GLY A 1 92 ? -2.126 -4.962 -23.923 1.00 49.84 92 GLY A N 1
ATOM 759 C CA . GLY A 1 92 ? -0.786 -4.492 -24.288 1.00 49.84 92 GLY A CA 1
ATOM 760 C C . GLY A 1 92 ? -0.098 -5.142 -25.493 1.00 49.84 92 GLY A C 1
ATOM 761 O O . GLY A 1 92 ? 0.817 -5.927 -25.303 1.00 49.84 92 GLY A O 1
ATOM 762 N N . GLU A 1 93 ? -0.398 -4.666 -26.701 1.00 45.66 93 GLU A N 1
ATOM 763 C CA . GLU A 1 93 ? 0.520 -4.704 -27.852 1.00 45.66 93 GLU A CA 1
ATOM 764 C C . GLU A 1 93 ? 0.252 -3.473 -28.738 1.00 45.66 93 GLU A C 1
ATOM 766 O O . GLU A 1 93 ? -0.645 -3.479 -29.574 1.00 45.66 93 GLU A O 1
ATOM 771 N N . GLY A 1 94 ? 0.975 -2.363 -28.545 1.00 47.00 94 GLY A N 1
ATOM 772 C CA . GLY A 1 94 ? 0.836 -1.214 -29.447 1.00 47.00 94 GLY A CA 1
ATOM 773 C C . GLY A 1 94 ? 1.577 0.054 -29.028 1.00 47.00 94 GLY A C 1
ATOM 774 O O . GLY A 1 94 ? 1.819 0.293 -27.852 1.00 47.00 94 GLY A O 1
ATOM 775 N N . ASN A 1 95 ? 1.926 0.885 -30.017 1.00 40.78 95 ASN A N 1
ATOM 776 C CA . ASN A 1 95 ? 2.498 2.229 -29.823 1.00 40.78 95 ASN A CA 1
ATOM 777 C C . ASN A 1 95 ? 1.480 3.232 -29.246 1.00 40.78 95 ASN A C 1
ATOM 779 O O . ASN A 1 95 ? 1.858 4.293 -28.750 1.00 40.78 95 ASN A O 1
ATOM 783 N N . GLU A 1 96 ? 0.198 2.878 -29.292 1.00 46.41 96 GLU A N 1
ATOM 784 C CA . GLU A 1 96 ? -0.910 3.608 -28.694 1.00 46.41 96 GLU A CA 1
ATOM 785 C C . GLU A 1 96 ? -1.287 2.908 -27.386 1.00 46.41 96 GLU A C 1
ATOM 787 O O . GLU A 1 96 ? -2.216 2.112 -27.317 1.00 46.41 96 GLU A O 1
ATOM 792 N N . ASP A 1 97 ? -0.493 3.150 -26.344 1.00 48.53 97 ASP A N 1
ATOM 793 C CA . ASP A 1 97 ? -0.673 2.597 -24.995 1.00 48.53 97 ASP A CA 1
ATOM 794 C C . ASP A 1 97 ? -1.863 3.244 -24.244 1.00 48.53 97 ASP A C 1
ATOM 796 O O . ASP A 1 97 ? -1.761 3.600 -23.070 1.00 48.53 97 ASP A O 1
ATOM 800 N N . ASP A 1 98 ? -2.995 3.433 -24.925 1.00 53.09 98 ASP A N 1
ATOM 801 C CA . ASP A 1 98 ? -4.225 4.007 -24.375 1.00 53.09 98 ASP A CA 1
ATOM 802 C C . ASP A 1 98 ? -5.257 2.904 -24.114 1.00 53.09 98 ASP A C 1
ATOM 804 O O . ASP A 1 98 ? -6.104 2.595 -24.948 1.00 53.09 98 ASP A O 1
ATOM 808 N N . TYR A 1 99 ? -5.154 2.280 -22.940 1.00 53.72 99 TYR A N 1
ATOM 809 C CA . TYR A 1 99 ? -6.064 1.208 -22.513 1.00 53.72 99 TYR A CA 1
ATOM 810 C C . TYR A 1 99 ? -6.544 1.388 -21.065 1.00 53.72 99 TYR A C 1
ATOM 812 O O . TYR A 1 99 ? -6.845 0.417 -20.377 1.00 53.72 99 TYR A O 1
ATOM 820 N N . GLY A 1 100 ? -6.571 2.632 -20.567 1.00 49.91 100 GLY A N 1
ATOM 821 C CA . GLY A 1 100 ? -7.120 2.939 -19.242 1.00 49.91 100 GLY A CA 1
ATOM 822 C C . GLY A 1 100 ? -6.367 2.305 -18.066 1.00 49.91 100 GLY A C 1
ATOM 823 O O . GLY A 1 100 ? -6.984 2.019 -17.045 1.00 49.91 100 GLY A O 1
ATOM 824 N N . PHE A 1 101 ? -5.053 2.091 -18.186 1.00 54.88 101 PHE A N 1
ATOM 825 C CA . PHE A 1 101 ? -4.172 1.579 -17.126 1.00 54.88 101 PHE A CA 1
ATOM 826 C C . PHE A 1 101 ? -3.335 2.703 -16.486 1.00 54.88 101 PHE A C 1
ATOM 828 O O . PHE A 1 101 ? -2.925 3.623 -17.204 1.00 54.88 101 PHE A O 1
ATOM 835 N N . PRO A 1 102 ? -2.974 2.643 -15.184 1.00 56.84 102 PRO A N 1
ATOM 836 C CA . PRO A 1 102 ? -1.960 3.522 -14.631 1.00 56.84 102 PRO A CA 1
ATOM 837 C C . PRO A 1 102 ? -0.600 3.113 -15.220 1.00 56.84 102 PRO A C 1
ATOM 839 O O . PRO A 1 102 ? -0.088 2.025 -14.953 1.00 56.84 102 PRO A O 1
ATOM 842 N N . SER A 1 103 ? -0.035 3.994 -16.037 1.00 61.31 103 SER A N 1
ATOM 843 C CA . SER A 1 103 ? 1.329 3.958 -16.573 1.00 61.31 103 SER A CA 1
ATOM 844 C C . SER A 1 103 ? 2.183 5.084 -15.981 1.00 61.31 103 SER A C 1
ATOM 846 O O . SER A 1 103 ? 1.826 6.254 -16.107 1.00 61.31 103 SER A O 1
ATOM 848 N N . TRP A 1 104 ? 3.293 4.769 -15.312 1.00 65.94 104 TRP A N 1
ATOM 849 C CA . TRP A 1 104 ? 4.122 5.811 -14.693 1.00 65.94 104 TRP A CA 1
ATOM 850 C C . TRP A 1 104 ? 4.839 6.647 -15.757 1.00 65.94 104 TRP A C 1
ATOM 852 O O . TRP A 1 104 ? 5.341 6.095 -16.737 1.00 65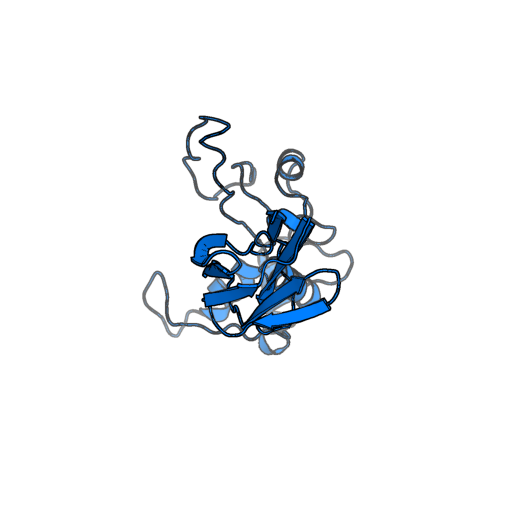.94 104 TRP A O 1
ATOM 862 N N . THR A 1 105 ? 4.902 7.966 -15.552 1.00 69.62 105 THR A N 1
ATOM 863 C CA . THR A 1 105 ? 5.611 8.875 -16.457 1.00 69.62 105 THR A CA 1
ATOM 864 C C . THR A 1 105 ? 6.472 9.881 -15.703 1.00 69.62 105 THR A C 1
ATOM 866 O O . THR A 1 105 ? 5.977 10.543 -14.791 1.00 69.62 105 THR A O 1
ATOM 869 N N . ASP A 1 106 ? 7.719 10.062 -16.129 1.00 72.19 106 ASP A N 1
ATOM 870 C CA . ASP A 1 106 ? 8.643 11.086 -15.629 1.00 72.19 106 ASP A CA 1
ATOM 871 C C . ASP A 1 106 ? 9.639 11.520 -16.726 1.00 72.19 106 ASP A C 1
ATOM 873 O O . ASP A 1 106 ? 9.461 11.194 -17.899 1.00 72.19 106 ASP A O 1
ATOM 877 N N . ALA A 1 107 ? 10.680 12.285 -16.376 1.00 79.38 107 ALA A N 1
ATOM 878 C CA . ALA A 1 107 ? 11.678 12.753 -17.342 1.00 79.38 107 ALA A CA 1
ATOM 879 C C . ALA A 1 107 ? 12.453 11.611 -18.036 1.00 79.38 107 ALA A C 1
ATOM 881 O O . ALA A 1 107 ? 12.855 11.763 -19.188 1.00 79.38 107 ALA A O 1
ATOM 882 N N . LYS A 1 108 ? 12.654 10.476 -17.355 1.00 75.75 108 LYS A N 1
ATOM 883 C CA . LYS A 1 108 ? 13.338 9.277 -17.869 1.00 75.75 108 LYS A CA 1
ATOM 884 C C . LYS A 1 108 ? 12.347 8.259 -18.463 1.00 75.75 108 LYS A C 1
ATOM 886 O O . LYS A 1 108 ? 12.727 7.455 -19.315 1.00 75.75 108 LYS A O 1
ATOM 891 N N . THR A 1 109 ? 11.067 8.359 -18.116 1.00 72.19 109 THR A N 1
ATOM 892 C CA . THR A 1 109 ? 9.958 7.568 -18.668 1.00 72.19 109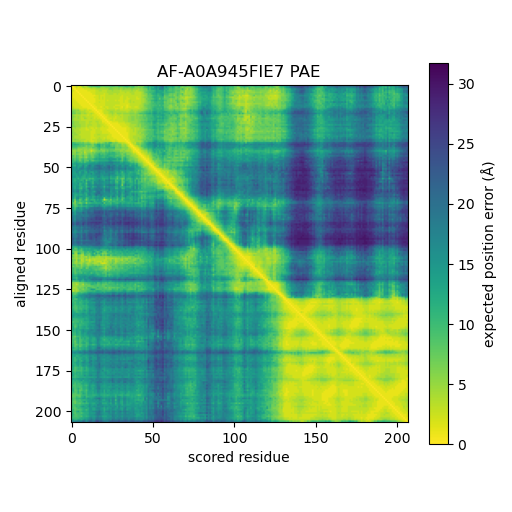 THR A CA 1
ATOM 893 C C . THR A 1 109 ? 8.879 8.501 -19.237 1.00 72.19 109 THR A C 1
ATOM 895 O O . THR A 1 109 ? 7.783 8.583 -18.686 1.00 72.19 109 THR A O 1
ATOM 898 N N . PRO A 1 110 ? 9.157 9.276 -20.300 1.00 73.00 110 PRO A N 1
ATOM 899 C CA . PRO A 1 110 ? 8.197 10.258 -20.790 1.00 73.00 110 PRO A CA 1
ATOM 900 C C . PRO A 1 110 ? 6.936 9.582 -21.359 1.00 73.00 110 PRO A C 1
ATOM 902 O O . PRO A 1 110 ? 7.019 8.478 -21.910 1.00 73.00 110 PRO A O 1
ATOM 905 N N . PRO A 1 111 ? 5.762 10.235 -21.252 1.00 68.06 111 PRO A N 1
ATOM 906 C CA . PRO A 1 111 ? 4.529 9.713 -21.826 1.00 68.06 111 PRO A CA 1
ATOM 907 C C . PRO A 1 111 ? 4.679 9.572 -23.339 1.00 68.06 111 PRO A C 1
ATOM 909 O O . PRO A 1 111 ? 5.157 10.484 -24.011 1.00 68.06 111 PRO A O 1
ATOM 912 N N . ARG A 1 112 ? 4.220 8.444 -23.885 1.00 65.75 112 ARG A N 1
ATOM 913 C CA . ARG A 1 112 ? 4.201 8.219 -25.339 1.00 65.75 112 ARG A CA 1
ATOM 914 C C . ARG A 1 112 ? 3.129 9.048 -26.047 1.00 65.75 112 ARG A C 1
ATOM 916 O O . ARG A 1 112 ? 3.304 9.407 -27.204 1.00 65.75 112 ARG A O 1
ATOM 923 N N . THR A 1 113 ? 2.037 9.366 -25.350 1.00 64.81 113 THR A N 1
ATOM 924 C CA . THR A 1 113 ? 0.927 10.187 -25.851 1.00 64.81 113 THR A CA 1
ATOM 925 C C . THR A 1 113 ? 0.372 11.071 -24.729 1.00 64.81 113 THR A C 1
ATOM 927 O O . THR A 1 113 ? 0.489 10.743 -23.547 1.00 64.81 113 THR A O 1
ATOM 930 N N . GLU A 1 114 ? -0.277 12.187 -25.076 1.00 66.19 114 GLU A N 1
ATOM 931 C CA . GLU A 1 114 ? -0.905 13.084 -24.087 1.00 66.19 114 GLU A CA 1
ATOM 932 C C . GLU A 1 114 ? -2.059 12.423 -23.317 1.00 66.19 114 GLU A C 1
ATOM 934 O O . GLU A 1 114 ? -2.319 12.775 -22.167 1.00 66.19 114 GLU A O 1
ATOM 939 N N . ARG A 1 115 ? -2.724 11.424 -23.910 1.00 55.88 115 ARG A N 1
ATOM 940 C CA . ARG A 1 115 ? -3.864 10.727 -23.290 1.00 55.88 115 ARG A CA 1
ATOM 941 C C . ARG A 1 115 ? -3.473 9.946 -22.035 1.00 55.88 115 ARG A C 1
ATOM 943 O O . ARG A 1 115 ? -4.237 9.917 -21.075 1.00 55.88 115 ARG A O 1
ATOM 950 N N . ILE A 1 116 ? -2.249 9.415 -21.995 1.00 56.69 116 ILE A N 1
ATOM 951 C CA . ILE A 1 116 ? -1.706 8.682 -20.841 1.00 56.69 116 ILE A CA 1
ATOM 952 C C . ILE A 1 116 ? -1.670 9.578 -19.589 1.00 56.69 116 ILE A C 1
ATOM 954 O O . ILE A 1 116 ? -2.008 9.136 -18.493 1.00 56.69 116 ILE A O 1
ATOM 958 N N . LYS A 1 117 ? -1.380 10.879 -19.737 1.00 57.47 117 LYS A N 1
ATOM 959 C CA . LYS A 1 117 ? -1.276 11.811 -18.598 1.00 57.47 117 LYS A CA 1
ATOM 960 C C . LYS A 1 117 ? -2.571 11.942 -17.785 1.00 57.47 117 LYS A C 1
ATOM 962 O O . LYS A 1 117 ? -2.508 12.309 -16.612 1.00 57.47 117 LYS A O 1
ATOM 967 N N . ILE A 1 118 ? -3.727 11.642 -18.383 1.00 54.44 118 ILE A N 1
ATOM 968 C CA . ILE A 1 118 ? -5.052 11.849 -17.779 1.00 54.44 118 ILE A CA 1
ATOM 969 C C . ILE A 1 118 ? -5.309 10.866 -16.623 1.00 54.44 118 ILE A C 1
ATOM 971 O O . ILE A 1 118 ? -5.942 11.240 -15.634 1.00 54.44 118 ILE A O 1
ATOM 975 N N . PHE A 1 119 ? -4.773 9.643 -16.700 1.00 50.09 119 PHE A N 1
ATOM 976 C CA . PHE A 1 119 ? -5.088 8.565 -15.750 1.00 50.09 119 PHE A CA 1
ATOM 977 C C . PHE A 1 119 ? -3.890 8.052 -14.948 1.00 50.09 119 PHE A C 1
ATOM 979 O O . PHE A 1 119 ? -4.074 7.212 -14.071 1.00 50.09 119 PHE A O 1
ATOM 986 N N . SER A 1 120 ? -2.672 8.529 -15.229 1.00 54.41 120 SER A N 1
ATOM 987 C CA . SER A 1 120 ? -1.480 7.833 -14.744 1.00 54.41 120 SER A CA 1
ATOM 988 C C . SER A 1 120 ? -0.285 8.682 -14.315 1.00 54.41 120 SER A C 1
ATOM 990 O O . SER A 1 120 ? 0.793 8.157 -14.051 1.00 54.41 120 SER A O 1
ATOM 992 N N . GLY A 1 121 ? -0.463 9.993 -14.169 1.00 56.78 121 GLY A N 1
ATOM 993 C CA . GLY A 1 121 ? 0.607 10.872 -13.684 1.00 56.78 121 GLY 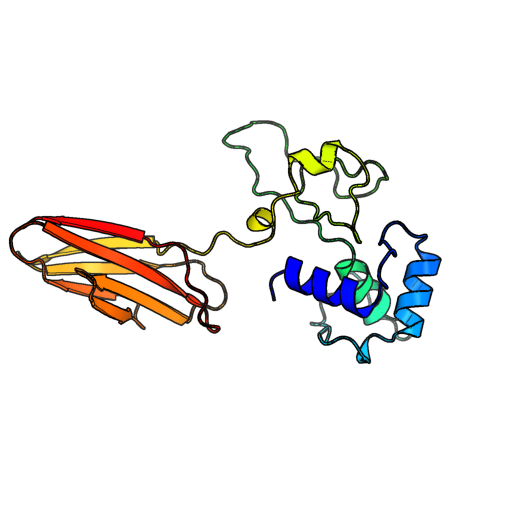A CA 1
ATOM 994 C C . GLY A 1 121 ? 0.735 10.950 -12.159 1.00 56.78 121 GLY A C 1
ATOM 995 O O . GLY A 1 121 ? 1.686 11.540 -11.648 1.00 56.78 121 GLY A O 1
ATOM 996 N N . ARG A 1 122 ? -0.227 10.423 -11.387 1.00 63.84 122 ARG A N 1
ATOM 997 C CA . ARG A 1 122 ? -0.238 10.626 -9.932 1.00 63.84 122 ARG A CA 1
ATOM 998 C C . ARG A 1 122 ? 0.491 9.492 -9.236 1.00 63.84 122 ARG A C 1
ATOM 1000 O O . ARG A 1 122 ? 0.056 8.348 -9.257 1.00 63.84 122 ARG A O 1
ATOM 1007 N N . LYS A 1 123 ? 1.539 9.850 -8.494 1.00 65.50 123 LYS A N 1
ATOM 1008 C CA . LYS A 1 123 ? 2.309 8.932 -7.642 1.00 65.50 123 LYS A CA 1
ATOM 1009 C C . LYS A 1 123 ? 1.415 8.008 -6.802 1.00 65.50 123 LYS A C 1
ATOM 1011 O O . LYS A 1 123 ? 1.666 6.812 -6.727 1.00 65.50 123 LYS A O 1
ATOM 1016 N N . ARG A 1 124 ? 0.338 8.559 -6.222 1.00 62.78 124 ARG A N 1
ATOM 1017 C CA . ARG A 1 124 ? -0.622 7.843 -5.362 1.00 62.78 124 ARG A CA 1
ATOM 1018 C C . ARG A 1 124 ? -1.329 6.666 -6.041 1.00 62.78 124 ARG A C 1
ATOM 1020 O O . ARG A 1 124 ? -1.822 5.809 -5.328 1.00 62.78 124 ARG A O 1
ATOM 1027 N N . ASP A 1 125 ? -1.408 6.643 -7.370 1.00 62.66 125 ASP A N 1
ATOM 1028 C CA . ASP A 1 125 ? -2.104 5.588 -8.111 1.00 62.66 125 ASP A CA 1
ATOM 1029 C C . ASP A 1 125 ? -1.210 4.331 -8.257 1.00 62.66 125 ASP A C 1
ATOM 1031 O O . ASP A 1 125 ? -1.712 3.239 -8.513 1.00 62.66 125 ASP A O 1
ATOM 1035 N N . PHE A 1 126 ? 0.107 4.468 -8.025 1.00 63.25 126 PHE A N 1
ATOM 1036 C CA . PHE A 1 126 ? 1.098 3.375 -7.993 1.00 63.25 126 PHE A CA 1
ATOM 1037 C C . PHE A 1 126 ? 1.440 2.906 -6.580 1.00 63.25 126 PHE A C 1
ATOM 1039 O O . PHE A 1 126 ? 2.097 1.878 -6.397 1.00 63.25 126 PHE A O 1
ATOM 1046 N N . TYR A 1 127 ? 0.999 3.659 -5.578 1.00 59.94 127 TYR A N 1
ATOM 1047 C CA . TYR A 1 127 ? 0.991 3.205 -4.203 1.00 59.94 127 TYR A CA 1
ATOM 1048 C C . TYR A 1 127 ? -0.365 2.589 -3.924 1.00 59.94 127 TYR A C 1
ATOM 1050 O O . TYR A 1 127 ? -1.407 3.122 -4.299 1.00 59.94 127 TYR A O 1
ATOM 1058 N N . TRP A 1 128 ? -0.371 1.458 -3.232 1.00 59.12 128 TRP A N 1
ATOM 1059 C CA . TRP A 1 128 ? -1.613 1.010 -2.630 1.00 59.12 128 TRP A CA 1
ATOM 1060 C C . TRP A 1 128 ? -2.090 2.132 -1.717 1.00 59.12 128 TRP A C 1
ATOM 1062 O O . TRP A 1 128 ? -1.277 2.721 -0.999 1.00 59.12 128 TRP A O 1
ATOM 1072 N N . THR A 1 129 ? -3.384 2.463 -1.767 1.00 60.91 129 THR A N 1
ATOM 1073 C CA . THR A 1 129 ? -3.964 3.337 -0.748 1.00 60.91 129 THR A CA 1
ATOM 1074 C C . THR A 1 129 ? -3.516 2.779 0.594 1.00 60.91 129 THR A C 1
ATOM 1076 O O . THR A 1 129 ? -3.754 1.597 0.857 1.00 60.91 129 THR A O 1
ATOM 1079 N N . LEU A 1 130 ? -2.796 3.597 1.365 1.00 63.31 130 LEU A N 1
ATOM 1080 C CA . LEU A 1 130 ? -2.370 3.255 2.713 1.00 63.31 130 LEU A CA 1
ATOM 1081 C C . LEU A 1 130 ? -3.566 2.614 3.413 1.00 63.31 130 LEU A C 1
ATOM 1083 O O . LEU A 1 130 ? -4.668 3.167 3.379 1.00 63.31 130 LEU A O 1
ATOM 1087 N N . ASN A 1 131 ? -3.388 1.384 3.895 1.00 72.50 131 ASN A N 1
ATOM 1088 C CA . ASN A 1 131 ? -4.526 0.598 4.345 1.00 72.50 131 ASN A CA 1
ATOM 1089 C C . ASN A 1 131 ? -5.219 1.350 5.479 1.00 72.50 131 ASN A C 1
ATOM 1091 O O . ASN A 1 131 ? -4.580 2.012 6.296 1.00 72.50 131 ASN A O 1
ATOM 1095 N N . GLN A 1 132 ? -6.537 1.277 5.488 1.00 86.06 132 GLN A N 1
ATOM 1096 C CA . GLN A 1 132 ? -7.348 1.810 6.562 1.00 86.06 132 GLN A CA 1
ATOM 1097 C C . GLN A 1 132 ? -7.712 0.643 7.481 1.00 86.06 132 GLN A C 1
ATOM 1099 O O . GLN A 1 132 ? -7.971 -0.462 7.002 1.00 86.06 132 GLN A O 1
ATOM 1104 N N . ALA A 1 133 ? -7.716 0.865 8.794 1.00 90.69 133 ALA A N 1
ATOM 1105 C CA . ALA A 1 133 ? -8.240 -0.130 9.719 1.00 90.69 133 ALA A CA 1
ATOM 1106 C C . ALA A 1 133 ? -9.764 -0.228 9.544 1.00 90.69 133 ALA A C 1
ATOM 1108 O O . ALA A 1 133 ? -10.492 0.735 9.776 1.00 90.69 133 ALA A O 1
ATOM 1109 N N . ALA A 1 134 ? -10.258 -1.395 9.147 1.00 91.75 134 ALA A N 1
ATOM 1110 C CA . ALA A 1 134 ? -11.669 -1.713 9.273 1.00 91.75 134 ALA A CA 1
ATOM 1111 C C . ALA A 1 134 ? -11.925 -2.148 10.716 1.00 91.75 134 ALA A C 1
ATOM 1113 O O . ALA A 1 134 ? -11.161 -2.935 11.277 1.00 91.75 134 ALA A O 1
ATOM 1114 N N . PHE A 1 135 ? -12.986 -1.631 11.325 1.00 93.75 135 PHE A N 1
ATOM 1115 C CA . PHE A 1 135 ? -13.313 -1.967 12.700 1.00 93.75 135 PHE A CA 1
ATOM 1116 C C . PHE A 1 135 ? -14.806 -2.202 12.884 1.00 93.75 135 PHE A C 1
ATOM 1118 O O . PHE A 1 135 ? -15.643 -1.561 12.249 1.00 93.75 135 PHE A O 1
ATOM 1125 N N . LYS A 1 136 ? -15.121 -3.125 13.785 1.00 95.31 136 LYS A N 1
ATOM 1126 C CA . LYS A 1 136 ? -16.459 -3.369 14.315 1.00 95.31 136 LYS A CA 1
ATOM 1127 C C . LYS A 1 136 ? -16.433 -3.013 15.792 1.00 95.31 136 LYS A C 1
ATOM 1129 O O . LYS A 1 136 ? -15.485 -3.367 16.488 1.00 95.31 136 LYS A O 1
ATOM 1134 N N . THR A 1 137 ? -17.460 -2.317 16.262 1.00 95.25 137 THR A N 1
ATOM 1135 C CA . THR A 1 137 ? -17.595 -1.969 17.675 1.00 95.25 137 THR A CA 1
ATOM 1136 C C . THR A 1 137 ? -18.810 -2.665 18.278 1.00 95.25 137 THR A C 1
ATOM 1138 O O . THR A 1 137 ? -19.884 -2.699 17.678 1.00 95.25 137 THR A O 1
ATOM 1141 N N . THR A 1 138 ? -18.641 -3.232 19.469 1.00 96.44 138 THR A N 1
ATOM 1142 C CA . THR A 1 138 ? -19.692 -3.932 20.212 1.00 96.44 138 THR A CA 1
ATOM 1143 C C . THR A 1 138 ? -19.702 -3.406 21.639 1.00 96.44 138 THR A C 1
ATOM 1145 O O . THR A 1 138 ? -18.691 -3.456 22.334 1.00 96.44 138 THR A O 1
ATOM 1148 N N . ARG A 1 139 ? -20.834 -2.888 22.117 1.00 95.19 139 ARG A N 1
ATOM 1149 C CA . ARG A 1 139 ? -20.955 -2.469 23.520 1.00 95.19 139 ARG A CA 1
ATOM 1150 C C . ARG A 1 139 ? -21.112 -3.711 24.399 1.00 95.19 139 ARG A C 1
ATOM 1152 O O . ARG A 1 139 ? -22.093 -4.431 24.256 1.00 95.19 139 ARG A O 1
ATOM 1159 N N . THR A 1 140 ? -20.156 -3.957 25.292 1.00 95.88 140 THR A N 1
ATOM 1160 C CA . THR A 1 140 ? -20.134 -5.142 26.174 1.00 95.88 140 THR A CA 1
ATOM 1161 C C . THR A 1 140 ? -20.553 -4.826 27.607 1.00 95.88 140 THR A C 1
ATOM 1163 O O . THR A 1 140 ? -20.908 -5.727 28.362 1.00 95.88 140 THR A O 1
ATOM 1166 N N . SER A 1 141 ? -20.552 -3.547 27.992 1.00 94.62 141 SER A N 1
ATOM 1167 C CA . SER A 1 141 ? -21.089 -3.075 29.270 1.00 94.62 141 SER A CA 1
ATOM 1168 C C . SER A 1 141 ? -21.593 -1.633 29.154 1.00 94.62 141 SER A C 1
ATOM 1170 O O . SER A 1 141 ? -21.493 -1.002 28.098 1.00 94.62 141 SER A O 1
ATOM 1172 N N . GLU A 1 142 ? -22.098 -1.071 30.253 1.00 93.38 142 GLU A N 1
ATOM 1173 C CA . GLU A 1 142 ? -22.495 0.336 30.316 1.00 93.38 142 GLU A CA 1
ATOM 1174 C C . GLU A 1 142 ? -21.364 1.273 29.849 1.00 93.38 142 GLU A C 1
ATOM 1176 O O . GLU A 1 142 ? -21.613 2.195 29.079 1.00 93.38 142 GLU A O 1
ATOM 1181 N N . ARG A 1 143 ? -20.108 1.001 30.225 1.00 95.38 143 ARG A N 1
ATOM 1182 C CA . ARG A 1 143 ? -18.952 1.865 29.917 1.00 95.38 143 ARG A CA 1
ATOM 1183 C C . ARG A 1 143 ? -17.873 1.188 29.084 1.00 95.38 143 ARG A C 1
ATOM 1185 O O . ARG A 1 143 ? -16.771 1.718 28.985 1.00 95.38 143 ARG A O 1
ATOM 1192 N N . THR A 1 144 ? -18.152 0.030 28.495 1.00 95.56 144 THR A N 1
ATOM 1193 C CA . THR A 1 144 ? -17.152 -0.729 27.737 1.00 95.56 144 THR A CA 1
ATOM 1194 C C . THR A 1 144 ? -17.603 -0.957 26.305 1.00 95.56 144 THR A C 1
ATOM 1196 O O . THR A 1 144 ? -18.691 -1.481 26.054 1.00 95.56 144 THR A O 1
ATOM 1199 N N . LEU A 1 145 ? -16.729 -0.582 25.375 1.00 95.50 145 LEU A N 1
ATOM 1200 C CA . LEU A 1 145 ? -16.844 -0.860 23.953 1.00 95.50 145 LEU A CA 1
ATOM 1201 C C . LEU A 1 145 ? -15.721 -1.817 23.559 1.00 95.50 145 LEU A C 1
ATOM 1203 O O . LEU A 1 145 ? -14.547 -1.473 23.659 1.00 95.50 145 LEU A O 1
ATOM 1207 N N . GLU A 1 146 ? -16.070 -3.014 23.120 1.00 96.69 146 GLU A N 1
ATOM 1208 C CA . GLU A 1 146 ? -15.131 -3.896 22.445 1.00 96.69 146 GLU A CA 1
ATOM 1209 C C . GLU A 1 146 ? -14.971 -3.441 20.995 1.00 96.69 146 GLU A C 1
ATOM 1211 O O . GLU A 1 146 ? -15.951 -3.124 20.318 1.00 96.69 146 GLU A O 1
ATOM 1216 N N . ILE A 1 147 ? -13.731 -3.386 20.526 1.00 96.00 147 ILE A N 1
ATOM 1217 C CA . ILE A 1 147 ? -13.390 -3.109 19.137 1.00 96.00 147 ILE A CA 1
ATOM 1218 C C . ILE A 1 147 ? -12.680 -4.322 18.550 1.00 96.00 147 ILE A C 1
ATOM 1220 O O . ILE A 1 147 ? -11.723 -4.828 19.131 1.00 96.00 147 ILE A O 1
ATOM 1224 N N . GLU A 1 148 ? -13.146 -4.774 17.393 1.00 96.75 148 GLU A N 1
ATOM 1225 C CA . GLU A 1 148 ? -12.509 -5.804 16.576 1.00 96.75 148 GLU A CA 1
ATOM 1226 C C . GLU A 1 148 ? -11.935 -5.133 15.327 1.00 96.75 148 GLU A C 1
ATOM 1228 O O . GLU A 1 148 ? -12.642 -4.397 14.638 1.00 96.75 148 GLU A O 1
ATOM 1233 N N . LEU A 1 149 ? -10.661 -5.370 15.036 1.00 95.31 149 LEU A N 1
ATOM 1234 C CA . LEU A 1 149 ? -9.887 -4.703 13.997 1.00 95.31 149 LEU A CA 1
ATOM 1235 C C . LEU A 1 149 ? -9.482 -5.682 12.907 1.00 95.31 149 LEU A C 1
ATOM 1237 O O . LEU A 1 149 ? -9.023 -6.793 13.166 1.00 95.31 149 LEU A O 1
ATOM 1241 N N . SER A 1 150 ? -9.572 -5.221 11.671 1.00 92.25 150 SER A N 1
ATOM 1242 C CA . SER A 1 150 ? -9.087 -5.927 10.496 1.00 92.25 150 SER A CA 1
ATOM 1243 C C . SER A 1 150 ? -8.457 -4.942 9.519 1.00 92.25 150 SER A C 1
ATOM 1245 O O . SER A 1 150 ? -8.750 -3.746 9.513 1.00 92.25 150 SER A O 1
ATOM 1247 N N . ASN A 1 151 ? -7.547 -5.438 8.693 1.00 86.81 151 ASN A N 1
ATOM 1248 C CA . ASN A 1 151 ? -6.945 -4.664 7.621 1.00 86.81 151 ASN A CA 1
ATOM 1249 C C . ASN A 1 151 ? -6.480 -5.613 6.514 1.00 86.81 151 ASN A C 1
ATOM 1251 O O . ASN A 1 151 ? -6.324 -6.813 6.735 1.00 86.81 151 ASN A O 1
ATOM 1255 N N . THR A 1 152 ? -6.231 -5.060 5.332 1.00 77.56 152 THR A N 1
ATOM 1256 C CA . THR A 1 152 ? -5.650 -5.797 4.200 1.00 77.56 152 THR A CA 1
ATOM 1257 C C . THR A 1 152 ? -4.230 -5.321 3.892 1.00 77.56 152 THR A C 1
ATOM 1259 O O . THR A 1 152 ? -3.783 -5.383 2.748 1.00 77.56 152 THR A O 1
ATOM 1262 N N . GLN A 1 153 ? -3.526 -4.776 4.892 1.00 73.44 153 GLN A N 1
ATOM 1263 C CA . GLN A 1 153 ? -2.197 -4.195 4.735 1.00 73.44 153 GLN A CA 1
ATOM 1264 C C . GLN A 1 153 ? -1.161 -5.286 4.490 1.00 73.44 153 GLN A C 1
ATOM 1266 O O . GLN A 1 153 ? -0.927 -6.121 5.368 1.00 73.44 153 GLN A O 1
ATOM 1271 N N . PRO A 1 154 ? -0.486 -5.282 3.325 1.00 67.94 154 PRO A N 1
ATOM 1272 C CA . PRO A 1 154 ? 0.674 -6.130 3.136 1.00 67.94 154 PRO A CA 1
ATOM 1273 C C . PRO A 1 154 ? 1.710 -5.802 4.204 1.00 67.94 154 PRO A C 1
ATOM 1275 O O . PRO A 1 154 ? 1.974 -4.632 4.481 1.00 67.94 154 PRO A O 1
ATOM 1278 N N . PHE A 1 155 ? 2.315 -6.839 4.779 1.00 78.06 155 PHE A N 1
ATOM 1279 C CA . PHE A 1 155 ? 3.352 -6.681 5.798 1.00 78.06 155 PHE A CA 1
ATOM 1280 C C . PHE A 1 155 ? 2.896 -5.885 7.031 1.00 78.06 155 PHE A C 1
ATOM 1282 O O . PHE A 1 155 ? 3.698 -5.164 7.625 1.00 78.06 155 PHE A O 1
ATOM 1289 N N . PHE A 1 156 ? 1.620 -6.003 7.404 1.00 85.38 156 PHE A N 1
ATOM 1290 C CA . PHE A 1 156 ? 1.084 -5.455 8.647 1.00 85.38 156 PHE A CA 1
ATOM 1291 C C . PHE A 1 156 ? 1.943 -5.838 9.865 1.00 85.38 156 PHE A C 1
ATOM 1293 O O . PHE A 1 156 ? 2.418 -6.969 9.967 1.00 85.38 156 PHE A O 1
ATOM 1300 N N . SER A 1 157 ? 2.125 -4.884 10.779 1.00 91.62 157 SER A N 1
ATOM 1301 C CA . SER A 1 157 ? 2.853 -5.052 12.038 1.00 91.62 157 SER A CA 1
ATOM 1302 C C . SER A 1 157 ? 1.921 -4.901 13.238 1.00 91.62 157 SER A C 1
ATOM 1304 O O . SER A 1 157 ? 1.731 -5.850 13.993 1.00 91.62 157 SER A O 1
ATOM 1306 N N . HIS A 1 158 ? 1.319 -3.723 13.409 1.00 95.62 158 HIS A N 1
ATOM 1307 C CA . HIS A 1 158 ? 0.449 -3.405 14.544 1.00 95.62 158 HIS A CA 1
ATOM 1308 C C . HIS A 1 158 ? -0.470 -2.224 14.212 1.00 95.62 158 HIS A C 1
ATOM 1310 O O . HIS A 1 158 ? -0.311 -1.567 13.183 1.00 95.62 158 HIS A O 1
ATOM 1316 N N . TYR A 1 159 ? -1.430 -1.933 15.089 1.00 96.38 159 TYR A N 1
ATOM 1317 C CA . TYR A 1 159 ? -2.202 -0.691 15.049 1.00 96.38 159 TYR A CA 1
ATOM 1318 C C . TYR A 1 159 ? -1.673 0.316 16.072 1.00 96.38 159 TYR A C 1
ATOM 1320 O O . TYR A 1 159 ? -1.147 -0.059 17.116 1.00 96.38 159 TYR A O 1
ATOM 1328 N N . ILE A 1 160 ? -1.885 1.600 15.817 1.00 96.44 160 ILE A N 1
ATOM 1329 C CA . ILE A 1 160 ? -1.772 2.678 16.796 1.00 96.44 160 ILE A CA 1
ATOM 1330 C C . ILE A 1 160 ? -3.191 3.121 17.129 1.00 96.44 160 ILE A C 1
ATOM 1332 O O . ILE A 1 160 ? -3.914 3.578 16.244 1.00 96.44 160 ILE A O 1
ATOM 1336 N N . LEU A 1 161 ? -3.592 2.992 18.392 1.00 96.00 161 LEU A N 1
ATOM 1337 C CA . LEU A 1 161 ? -4.824 3.586 18.905 1.00 96.00 161 LEU A CA 1
ATOM 1338 C C . LEU A 1 161 ? -4.489 4.881 19.629 1.00 96.00 161 LEU A C 1
ATOM 1340 O O . LEU A 1 161 ? -3.730 4.861 20.598 1.00 96.00 161 LEU A O 1
ATOM 1344 N N . SER A 1 162 ? -5.105 5.974 19.200 1.00 95.19 162 SER A N 1
ATOM 1345 C CA . SER A 1 162 ? -5.069 7.255 19.894 1.00 95.19 162 SER A CA 1
ATOM 1346 C C . SER A 1 162 ? -6.410 7.536 20.563 1.00 95.19 162 SER A C 1
ATOM 1348 O O . SER A 1 162 ? -7.447 7.538 19.902 1.00 95.19 162 SER A O 1
ATOM 1350 N N . GLU A 1 163 ? -6.371 7.827 21.858 1.00 91.94 163 GLU A N 1
ATOM 1351 C CA . GLU A 1 163 ? -7.493 8.329 22.652 1.00 91.94 163 GLU A CA 1
ATOM 1352 C C . GLU A 1 163 ? -7.081 9.690 23.223 1.00 91.94 163 GLU A C 1
ATOM 1354 O O . GLU A 1 163 ? -6.097 9.782 23.958 1.00 91.94 163 GLU A O 1
ATOM 1359 N N . ASN A 1 164 ? -7.795 10.766 22.875 1.00 79.50 164 ASN A N 1
ATOM 1360 C CA . ASN A 1 164 ? -7.549 12.112 23.420 1.00 79.50 164 ASN A CA 1
ATOM 1361 C C . ASN A 1 164 ? -6.062 12.548 23.403 1.00 79.50 164 ASN A C 1
ATOM 1363 O O . ASN A 1 164 ? -5.557 13.114 24.370 1.00 79.50 164 ASN A O 1
ATOM 1367 N N . LYS A 1 165 ? -5.370 12.303 22.277 1.00 78.19 165 LYS A N 1
ATOM 1368 C CA . LYS A 1 165 ? -3.936 12.584 22.011 1.00 78.19 165 LYS A CA 1
ATOM 1369 C C . LYS A 1 165 ? -2.920 11.631 22.654 1.00 78.19 165 LYS A C 1
ATOM 1371 O O . LYS A 1 165 ? -1.734 11.755 22.358 1.00 78.19 165 LYS A O 1
ATOM 1376 N N . ILE A 1 166 ? -3.345 10.661 23.459 1.00 88.06 166 ILE A N 1
ATOM 1377 C CA . ILE A 1 166 ? -2.465 9.599 23.960 1.00 88.06 166 ILE A CA 1
ATOM 1378 C C . ILE A 1 166 ? -2.529 8.433 22.981 1.00 88.06 166 ILE A C 1
ATOM 1380 O O . ILE A 1 166 ? -3.612 7.915 22.722 1.00 88.06 166 ILE A O 1
ATOM 1384 N N . SER A 1 167 ? -1.380 8.023 22.445 1.00 93.94 167 SER A N 1
ATOM 1385 C CA . SER A 1 167 ? -1.287 6.920 21.484 1.00 93.94 167 SER A CA 1
ATOM 1386 C C . SER A 1 167 ? -0.624 5.700 22.109 1.00 93.94 167 SER A C 1
ATOM 1388 O O . SER A 1 167 ? 0.343 5.833 22.857 1.00 93.94 167 SER A O 1
ATOM 1390 N N . LYS A 1 168 ? -1.132 4.510 21.788 1.00 94.81 168 LYS A N 1
ATOM 1391 C CA . LYS A 1 168 ? -0.548 3.230 22.197 1.00 94.81 168 LYS A CA 1
ATOM 1392 C C . LYS A 1 168 ? -0.542 2.232 21.046 1.00 94.81 168 LYS A C 1
ATOM 1394 O O . LYS A 1 168 ? -1.482 2.192 20.249 1.00 94.81 168 LYS A O 1
ATOM 1399 N N . ASN A 1 169 ? 0.491 1.398 21.012 1.00 96.00 169 ASN A N 1
ATOM 1400 C CA . ASN A 1 169 ? 0.592 0.312 20.046 1.00 96.00 169 ASN A CA 1
ATOM 1401 C C . ASN A 1 169 ? -0.315 -0.850 20.449 1.00 96.00 169 ASN A C 1
ATOM 1403 O O . ASN A 1 169 ? -0.480 -1.175 21.627 1.00 96.00 169 ASN A O 1
ATOM 1407 N N . MET A 1 170 ? -0.892 -1.478 19.440 1.00 94.62 170 MET A N 1
ATOM 1408 C CA . MET A 1 170 ? -1.901 -2.509 19.544 1.00 94.62 170 MET A CA 1
ATOM 1409 C C . MET A 1 170 ? -1.511 -3.690 18.649 1.00 94.62 170 MET A C 1
ATOM 1411 O O . MET A 1 170 ? -1.653 -3.631 17.430 1.00 94.62 170 MET A O 1
ATOM 1415 N N . ASN A 1 171 ? -1.000 -4.754 19.276 1.00 93.38 171 ASN A N 1
ATOM 1416 C CA . ASN A 1 171 ? -0.494 -5.963 18.611 1.00 93.38 171 ASN A CA 1
ATOM 1417 C C . ASN A 1 171 ? -1.540 -7.082 18.408 1.00 93.38 171 ASN A C 1
ATOM 1419 O O . ASN A 1 171 ? -1.246 -8.095 17.787 1.00 93.38 171 ASN A O 1
ATOM 1423 N N . ASN A 1 172 ? -2.742 -6.918 18.951 1.00 93.88 172 ASN A N 1
ATOM 1424 C CA . ASN A 1 172 ? -3.883 -7.820 18.821 1.00 93.88 172 ASN A CA 1
ATOM 1425 C C . ASN A 1 172 ? -4.915 -7.198 17.871 1.00 93.88 172 ASN A C 1
ATOM 1427 O O . ASN A 1 172 ? -4.813 -6.034 17.490 1.00 93.88 172 ASN A O 1
ATOM 1431 N N . ASN A 1 173 ? -5.948 -7.966 17.537 1.00 93.44 173 ASN A N 1
ATOM 1432 C CA . ASN A 1 173 ? -7.065 -7.479 16.731 1.00 93.44 173 ASN A CA 1
ATOM 1433 C C . ASN A 1 173 ? -8.272 -7.055 17.574 1.00 93.44 173 ASN A C 1
ATOM 1435 O O . ASN A 1 173 ? -9.150 -6.389 17.047 1.00 93.44 173 ASN A O 1
ATOM 1439 N N . THR A 1 174 ? -8.316 -7.388 18.865 1.00 95.50 174 THR A N 1
ATOM 1440 C CA . THR A 1 174 ? -9.469 -7.090 19.727 1.00 95.50 174 THR A CA 1
ATOM 1441 C C . THR A 1 174 ? -9.044 -6.317 20.968 1.00 95.50 174 THR A C 1
ATOM 1443 O O . THR A 1 174 ? -8.046 -6.668 21.604 1.00 95.50 174 THR A O 1
ATOM 1446 N N . TYR A 1 175 ? -9.805 -5.276 21.316 1.00 94.75 175 TYR A N 1
ATOM 1447 C CA . TYR A 1 175 ? -9.545 -4.421 22.475 1.00 94.75 175 TYR A CA 1
ATOM 1448 C C . TYR A 1 175 ? -10.817 -3.965 23.165 1.00 94.75 175 TYR A C 1
ATOM 1450 O O . TYR A 1 175 ? -11.778 -3.580 22.512 1.00 94.75 175 TYR A O 1
ATOM 1458 N N . SER A 1 176 ? -10.763 -3.881 24.490 1.00 95.19 176 SER A N 1
ATOM 1459 C CA . SER A 1 176 ? -11.792 -3.220 25.288 1.00 95.19 176 SER A CA 1
ATOM 1460 C C . SER A 1 176 ? -11.411 -1.766 25.541 1.00 95.19 176 SER A C 1
ATOM 1462 O O . SER A 1 176 ? -10.336 -1.470 26.070 1.00 95.19 176 SER A O 1
ATOM 1464 N N . LEU A 1 177 ? -12.305 -0.856 25.170 1.00 94.31 177 LEU A N 1
ATOM 1465 C CA . LEU A 1 177 ? -12.201 0.576 25.404 1.00 94.31 177 LEU A CA 1
ATOM 1466 C C . LEU A 1 177 ? -13.178 0.987 26.497 1.00 94.31 177 LEU A C 1
ATOM 1468 O O . LEU A 1 177 ? -14.349 0.611 26.465 1.00 94.31 177 LEU A O 1
ATOM 1472 N N . THR A 1 178 ? -12.702 1.791 27.441 1.00 94.38 178 THR A N 1
ATOM 1473 C CA . THR A 1 178 ? -13.558 2.391 28.463 1.00 94.38 178 THR A CA 1
ATOM 1474 C C . THR A 1 178 ? -14.043 3.746 27.976 1.00 94.38 178 THR A C 1
ATOM 1476 O O . THR A 1 178 ? -13.233 4.616 27.666 1.00 94.38 178 THR A O 1
ATOM 1479 N N . ILE A 1 179 ? -15.357 3.934 27.939 1.00 94.31 179 ILE A N 1
ATOM 1480 C CA . ILE A 1 179 ? -15.987 5.198 27.567 1.00 94.31 179 ILE A CA 1
ATOM 1481 C C . ILE A 1 179 ? -16.132 6.054 28.829 1.00 94.31 179 ILE A C 1
ATOM 1483 O O . ILE A 1 179 ? -16.704 5.617 29.832 1.00 94.31 179 ILE A O 1
ATOM 1487 N N . LYS A 1 180 ? -15.565 7.261 28.801 1.00 93.31 180 LYS A N 1
ATOM 1488 C CA . LYS A 1 180 ? -15.683 8.267 29.866 1.00 93.31 180 LYS A CA 1
ATOM 1489 C C . LYS A 1 180 ? -16.937 9.110 29.640 1.00 93.31 180 LYS A C 1
ATOM 1491 O O . LYS A 1 180 ? -17.447 9.153 28.528 1.00 93.31 180 LYS A O 1
ATOM 1496 N N . ASN A 1 181 ? -17.406 9.810 30.670 1.00 94.69 181 ASN A N 1
ATOM 1497 C CA . ASN A 1 181 ? -18.531 10.738 30.522 1.00 94.69 181 ASN A CA 1
ATOM 1498 C C . ASN A 1 181 ? -18.236 11.790 29.440 1.00 94.69 181 ASN A C 1
ATOM 1500 O O . ASN A 1 181 ? -17.148 12.374 29.434 1.00 94.69 181 ASN A O 1
ATOM 1504 N N . GLY A 1 182 ? -19.220 12.062 28.581 1.00 93.38 182 GLY A N 1
ATOM 1505 C CA . GLY A 1 182 ? -19.090 13.017 27.485 1.00 93.38 182 GLY A CA 1
ATOM 1506 C C . GLY A 1 182 ? -18.509 12.405 26.208 1.00 93.38 182 GLY A C 1
ATOM 1507 O O . GLY A 1 182 ? -18.731 11.236 25.894 1.00 93.38 182 GLY A O 1
ATOM 1508 N N . GLU A 1 183 ? -17.804 13.225 25.430 1.00 94.00 183 GLU A N 1
ATOM 1509 C CA . GLU A 1 183 ? -17.277 12.843 24.118 1.00 94.00 183 GLU A CA 1
ATOM 1510 C C . GLU A 1 183 ? -15.934 12.104 24.226 1.00 94.00 183 GLU A C 1
ATOM 1512 O O . GLU A 1 183 ? -14.979 12.593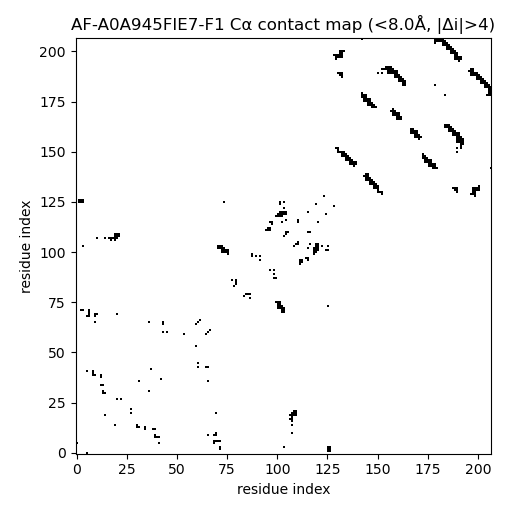 24.832 1.00 94.00 183 GLU A O 1
ATOM 1517 N N . ASN A 1 184 ? -15.841 10.937 23.587 1.00 92.94 184 ASN A N 1
ATOM 1518 C CA . ASN A 1 184 ? -14.626 10.131 23.522 1.00 92.94 184 ASN A CA 1
ATOM 1519 C C . ASN A 1 184 ? -14.199 9.985 22.063 1.00 92.94 184 ASN A C 1
ATOM 1521 O O . ASN A 1 184 ? -14.882 9.333 21.272 1.00 92.94 184 ASN A O 1
ATOM 1525 N N . ASN A 1 185 ? -13.058 10.583 21.724 1.00 95.00 185 ASN A N 1
A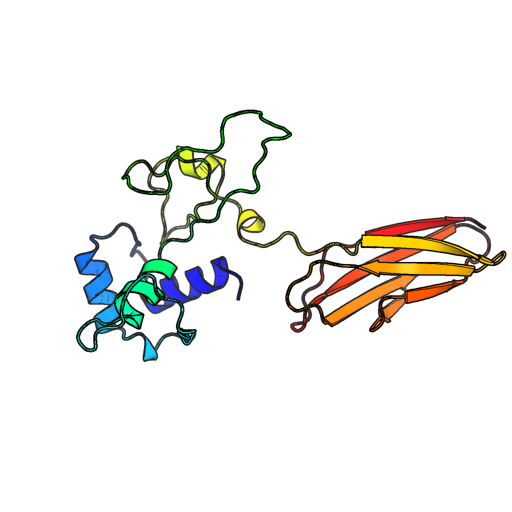TOM 1526 C CA . ASN A 1 185 ? -12.502 10.568 20.377 1.00 95.00 185 ASN A CA 1
ATOM 1527 C C . ASN A 1 185 ? -11.444 9.469 20.254 1.00 95.00 185 ASN A C 1
ATOM 1529 O O . ASN A 1 185 ? -10.410 9.518 20.932 1.00 95.00 185 ASN A O 1
ATOM 1533 N N . PHE A 1 186 ? -11.683 8.515 19.356 1.00 95.12 186 PHE A N 1
ATOM 1534 C CA . PHE A 1 186 ? -10.765 7.418 19.079 1.00 95.12 186 PHE A CA 1
ATOM 1535 C C . PHE A 1 186 ? -10.290 7.470 17.634 1.00 95.12 186 PHE A C 1
ATOM 1537 O O . PHE A 1 186 ? -11.079 7.647 16.704 1.00 95.12 186 PHE A O 1
ATOM 1544 N N . SER A 1 187 ? -8.992 7.255 17.432 1.00 95.50 187 SER A N 1
ATOM 1545 C CA . SER A 1 187 ? -8.448 7.033 16.098 1.00 95.50 187 SER A CA 1
ATOM 1546 C C . SER A 1 187 ? -7.530 5.829 16.039 1.00 95.50 187 SER A C 1
ATOM 1548 O O . SER A 1 187 ? -6.728 5.631 16.944 1.00 95.50 187 SER A O 1
ATOM 1550 N N . ILE A 1 188 ? -7.625 5.057 14.962 1.00 95.75 188 ILE A N 1
ATOM 1551 C CA . ILE A 1 188 ? -6.852 3.837 14.740 1.00 95.75 188 ILE A CA 1
ATOM 1552 C C . ILE A 1 188 ? -6.082 3.976 13.429 1.00 95.75 188 ILE A C 1
ATOM 1554 O O . ILE A 1 188 ? -6.678 4.239 12.383 1.00 95.75 188 ILE A O 1
ATOM 1558 N N . THR A 1 189 ? -4.773 3.756 13.478 1.00 95.00 189 THR A N 1
ATOM 1559 C CA . THR A 1 189 ? -3.883 3.794 12.311 1.00 95.00 189 THR A CA 1
ATOM 1560 C C . THR A 1 189 ? -3.134 2.463 12.204 1.00 95.00 189 THR A C 1
ATOM 1562 O O . THR A 1 189 ? -2.455 2.097 13.160 1.00 95.00 189 THR A O 1
ATOM 1565 N N . PRO A 1 190 ? -3.238 1.696 11.105 1.00 94.00 190 PRO A N 1
ATOM 1566 C CA . PRO A 1 190 ? -2.414 0.499 10.922 1.00 94.00 190 PRO A CA 1
ATOM 1567 C C . PRO A 1 190 ? -0.970 0.879 10.563 1.00 94.00 190 PRO A C 1
ATOM 1569 O O . PRO A 1 190 ? -0.737 1.912 9.948 1.00 94.00 190 PRO A O 1
ATOM 1572 N N . VAL A 1 191 ? 0.002 0.044 10.924 1.00 91.25 191 VAL A N 1
ATOM 1573 C CA . VAL A 1 191 ? 1.438 0.275 10.698 1.00 91.25 191 VAL A CA 1
ATOM 1574 C C . VAL A 1 191 ? 2.056 -0.969 10.074 1.00 91.25 191 VAL A C 1
ATOM 1576 O O . VAL A 1 191 ? 1.739 -2.093 10.473 1.00 91.25 191 VAL A O 1
ATOM 1579 N N . ASP A 1 192 ? 2.902 -0.797 9.058 1.00 86.25 192 ASP A N 1
ATOM 1580 C CA . ASP A 1 192 ? 3.603 -1.917 8.422 1.00 86.25 192 ASP A CA 1
ATOM 1581 C C . ASP A 1 192 ? 4.901 -2.282 9.164 1.00 86.25 192 ASP A C 1
ATOM 1583 O O . ASP A 1 192 ? 5.336 -1.609 10.099 1.00 86.25 192 ASP A O 1
ATOM 1587 N N . LYS A 1 193 ? 5.544 -3.379 8.761 1.00 84.12 193 LYS A N 1
ATOM 1588 C CA . LYS A 1 193 ? 6.797 -3.854 9.373 1.00 84.12 193 LYS A CA 1
ATOM 1589 C C . LYS A 1 193 ? 7.987 -2.900 9.215 1.00 84.12 193 LYS A C 1
ATOM 1591 O O . LYS A 1 193 ? 9.025 -3.147 9.820 1.00 84.12 193 LYS A O 1
ATOM 1596 N N . TRP A 1 194 ? 7.861 -1.860 8.395 1.00 81.75 194 TRP A N 1
ATOM 1597 C CA . TRP A 1 194 ? 8.880 -0.833 8.182 1.00 81.75 194 TRP A CA 1
ATOM 1598 C C . TRP A 1 194 ? 8.542 0.488 8.884 1.00 81.75 194 TRP A C 1
ATOM 1600 O O . TRP A 1 194 ? 9.329 1.427 8.805 1.00 81.75 194 TRP A O 1
ATOM 1610 N N . GLY A 1 195 ? 7.412 0.556 9.594 1.00 85.25 195 GLY A N 1
ATOM 1611 C CA . GLY A 1 195 ? 6.987 1.738 10.337 1.00 85.25 195 GLY A CA 1
ATOM 1612 C C . GLY A 1 195 ? 6.186 2.747 9.517 1.00 85.25 195 GLY A C 1
ATOM 1613 O O . GLY A 1 195 ? 5.949 3.849 10.004 1.00 85.25 195 GLY A O 1
ATOM 1614 N N . ASN A 1 196 ? 5.749 2.407 8.299 1.00 82.06 196 ASN A N 1
ATOM 1615 C CA . ASN A 1 196 ? 4.879 3.303 7.541 1.00 82.06 196 ASN A CA 1
ATOM 1616 C C . ASN A 1 196 ? 3.452 3.239 8.095 1.00 82.06 196 ASN A C 1
ATOM 1618 O O . ASN A 1 196 ? 2.865 2.159 8.225 1.00 82.06 196 ASN A O 1
ATOM 1622 N N . GLU A 1 197 ? 2.895 4.410 8.394 1.00 89.94 197 GLU A N 1
ATOM 1623 C CA . GLU A 1 197 ? 1.531 4.568 8.888 1.00 89.94 197 GLU A CA 1
ATOM 1624 C C . GLU A 1 197 ? 0.505 4.536 7.752 1.00 89.94 197 GLU A C 1
ATOM 1626 O O . GLU A 1 197 ? 0.688 5.146 6.699 1.00 89.94 197 GLU A O 1
ATOM 1631 N N . GLY A 1 198 ? -0.593 3.825 7.995 1.00 87.19 198 GLY A N 1
ATOM 1632 C CA . GLY A 1 198 ? -1.751 3.720 7.126 1.00 87.19 198 GLY A CA 1
ATOM 1633 C C . GLY A 1 198 ? -2.682 4.938 7.183 1.00 87.19 198 GLY A C 1
ATOM 1634 O O . GLY A 1 198 ? -2.379 5.968 7.785 1.00 87.19 198 GLY A O 1
ATOM 1635 N N . LEU A 1 199 ? -3.874 4.815 6.592 1.00 89.00 199 LEU A N 1
ATOM 1636 C CA . LEU A 1 199 ? -4.917 5.828 6.752 1.00 89.00 199 LEU A CA 1
ATOM 1637 C C . LEU A 1 199 ? -5.567 5.726 8.135 1.00 89.00 199 LEU A C 1
ATOM 1639 O O . LEU A 1 199 ? -5.985 4.654 8.582 1.00 89.00 199 LEU A O 1
ATOM 1643 N N . LYS A 1 200 ? -5.706 6.883 8.785 1.00 92.19 200 LYS A N 1
ATOM 1644 C CA . LYS A 1 200 ? -6.359 7.011 10.085 1.00 92.19 200 LYS A CA 1
ATOM 1645 C C . LYS A 1 200 ? -7.861 6.758 9.964 1.00 92.19 200 LYS A C 1
ATOM 1647 O O . LYS A 1 200 ? -8.566 7.456 9.241 1.00 92.19 200 LYS A O 1
ATOM 1652 N N . SER A 1 201 ? -8.343 5.795 10.736 1.00 93.31 201 SER A N 1
ATOM 1653 C CA . SER A 1 201 ? -9.766 5.53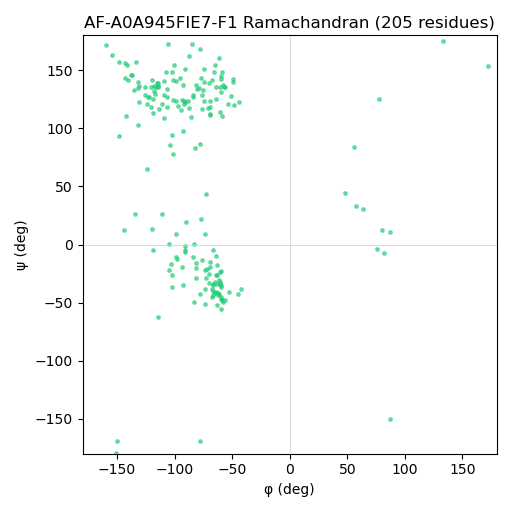2 10.965 1.00 93.31 201 SER A CA 1
ATOM 1654 C C . SER A 1 201 ? -10.203 6.228 12.241 1.00 93.31 201 SER A C 1
ATOM 1656 O O . SER A 1 201 ? -9.422 6.297 13.185 1.00 93.31 201 SER A O 1
ATOM 1658 N N . HIS A 1 202 ? -11.421 6.755 12.286 1.00 94.06 202 HIS A N 1
ATOM 1659 C CA . HIS A 1 202 ? -11.879 7.577 13.401 1.00 94.06 202 HIS A CA 1
ATOM 1660 C C . HIS A 1 202 ? -13.328 7.265 13.757 1.00 94.06 202 HIS A C 1
ATOM 1662 O O . HIS A 1 202 ? -14.155 7.071 12.865 1.00 94.06 202 HIS A O 1
ATOM 1668 N N . PHE A 1 203 ? -13.630 7.259 15.054 1.00 93.69 203 PHE A N 1
ATOM 1669 C CA . PHE A 1 203 ? -14.996 7.240 15.557 1.00 93.69 203 PHE A CA 1
ATOM 1670 C C . PHE A 1 203 ? -15.101 7.995 16.881 1.00 93.69 203 PHE A C 1
ATOM 1672 O O . PHE A 1 203 ? -14.125 8.145 17.621 1.00 93.69 203 PHE A O 1
ATOM 1679 N N . ILE A 1 204 ? -16.321 8.439 17.169 1.00 94.06 204 ILE A N 1
ATOM 1680 C CA . ILE A 1 204 ? -16.675 9.138 18.398 1.00 94.06 204 ILE A CA 1
ATOM 1681 C C . ILE A 1 204 ? -17.678 8.280 19.159 1.00 94.06 204 ILE A C 1
ATOM 1683 O O . ILE A 1 204 ? -18.615 7.743 18.566 1.00 94.06 204 ILE A O 1
ATOM 1687 N N . ALA A 1 205 ? -17.482 8.153 20.467 1.00 92.06 205 ALA A N 1
ATOM 1688 C CA . ALA A 1 205 ? -18.440 7.532 21.369 1.00 92.06 205 ALA A CA 1
ATOM 1689 C C . ALA A 1 205 ? -18.888 8.534 22.438 1.00 92.06 205 ALA A C 1
ATOM 1691 O O . ALA A 1 205 ? -18.076 9.301 22.960 1.00 92.06 205 ALA A O 1
ATOM 1692 N N . TYR A 1 206 ? -20.174 8.486 22.778 1.00 90.94 206 TYR A N 1
ATOM 1693 C CA . TYR A 1 206 ? -20.782 9.312 23.816 1.00 90.94 206 TYR A CA 1
ATOM 1694 C C . TYR A 1 206 ? -21.281 8.426 24.956 1.00 90.94 206 TYR A C 1
ATOM 1696 O O . TYR A 1 206 ? -21.843 7.354 24.705 1.00 90.94 206 TYR A O 1
ATOM 1704 N N . PHE A 1 207 ? -21.070 8.886 26.187 1.00 86.88 207 PHE A N 1
ATOM 1705 C CA . PHE A 1 207 ? -21.668 8.332 27.399 1.00 86.88 207 PHE A CA 1
ATOM 1706 C C . PHE A 1 207 ? -22.373 9.432 28.183 1.00 86.88 207 PHE A C 1
ATOM 1708 O O . PHE A 1 207 ? -21.722 10.480 28.426 1.00 86.88 207 PHE A O 1
#

pLDDT: mean 73.2, std 17.15, range [40.78, 96.75]

Foldseek 3Di:
DFLVVLLVLLCVQQDDPQAAPPPDPVVSLVSCVVSDPVPRPDDDDDPPDDPDDDDPPDPCCSPPPRVCSNKDWDAAPDPCVVPVDDQFPDDDDDLPPPRLIATEDDSRYHDSDPNNCVRHDDPVRSDDQFKEWDWDWDAPDPFKIKIFTDIPDVQWQWKWKDKPNDIDTGRDRIDIDGHDAAKIKIWIWIAHPVGDTGDIDIDIDHD

Radius of gyration: 23.34 Å; Cα contacts (8 Å, |Δi|>4): 303; chains: 1; bounding box: 50×38×60 Å

Secondary structure (DSSP, 8-state):
--HHHHHHHHHHHH--TT--TTS-HHHHHHHHHHH-GGGSSS-----S--SS---TTS-HIIIIIIHHHHS-B------TTT--PPPPS--S-SS---SS--B---SSS--SSGGGHHHH--GGGTSPP-PBPEEEEEE-SSSEEEEEEE---TTEEEEEEEETTEEEEE-SSEEEEEPPSSEEEEEEEEEETT--B-BPEEEEEE-

Mean predicted aligned error: 13.26 Å

Solvent-accessible surface area (backbone atoms only — not comparable to full-atom values): 12808 Å² total; per-residue (Å²): 125,52,67,59,54,49,29,50,52,47,47,67,65,59,46,58,91,96,42,48,75,83,55,58,69,68,60,53,51,53,41,44,62,72,65,34,72,87,74,41,100,56,83,86,77,83,86,81,85,64,99,67,83,92,51,93,88,53,60,56,68,60,69,57,53,54,61,54,38,71,60,58,75,43,85,46,82,79,51,50,95,83,45,81,66,76,81,74,92,71,85,85,88,65,93,71,77,78,70,83,43,36,41,69,52,46,92,44,38,61,70,89,49,78,73,48,58,79,70,16,62,55,71,69,79,61,41,76,74,55,37,50,47,45,72,49,79,44,78,80,50,99,46,32,37,36,37,41,52,47,68,84,47,79,62,60,56,37,33,37,42,29,48,85,86,49,72,43,82,36,83,66,48,67,48,80,42,76,61,53,82,42,85,39,53,40,34,35,28,31,25,30,76,84,69,54,72,29,33,76,29,75,55,76,49,78,85

Sequence (207 aa):
LSLLEMHNVFINTFFKDGETLLMPMDKQRDRIKKVGGQNAPIHCQDLGYHYGTLTKDYNWGWFHGYLAAGFLRLTTRNNYHSQPTPIFPYFGEGNEDDYGFPSWTDAKTPPRTERIKIFSGRKRDFYWTLNQAAFKTTRTSERTLEIELSNTQPFFSHYILSENKISKNMNNNTYSLTIKNGENNFSITPVDKWGNEGLKSHFIAYF

Nearest PDB structures (foldseek):
  3pe9-assembly4_D  TM=6.908E-01  e=2.135E-03  Acetivibrio thermocellus
  6v92-assembly1_H  TM=7.606E-01  e=2.700E-02  Saccharomyces cerevisiae S288C
  9fly-assembly1_A  TM=6.782E-01  e=4.082E-02  Aureispira sp. CCB-QB1
  9flu-assembly1_A  TM=6.374E-01  e=7.365E-02  Aureispira sp. CCB-QB1
  9g8b-assembly1_A  TM=6.298E-01  e=1.410E-01  Aureispira sp. CCB-QB1